Protein AF-A0A8D2M713-F1 (afdb_monomer_lite)

pLDDT: mean 87.29, std 17.8, range [33.28, 98.81]

Secondary structure (DSSP, 8-state):
------PPPTTTTSSTTS-HHHHHHHHHHHHHHHHHHHHHHHHHHHHHHHHHHHHHHHHHHHHHHHHHHHHHIIIIIHHHHHHHHHTTHHHHHHHHHHHHHHHHHHHHHHHHHHHHHHHHHHHT--HHHHHHHHHHHTHHHHSPPPPP----STT----S----TTTHHHHHHHHHHHHHHHHHHHHHHHHHHHHHHHHHHHHHHHHT------GGGG---SSS-----TTHHHHT-HHHHHHHHHHHHHHHHHHHHHH-

Radius of gyration: 66.36 Å; chains: 1; bounding box: 171×38×153 Å

Foldseek 3Di:
DDDDDPDDPPPPPPPPPDDPVVVVVVVVVVVVVVVVVVVVVVVVVVVVVVVVVVVVVVVVVVVVVVVVVVCCCVVPVVVVVVCVVCVCVVVV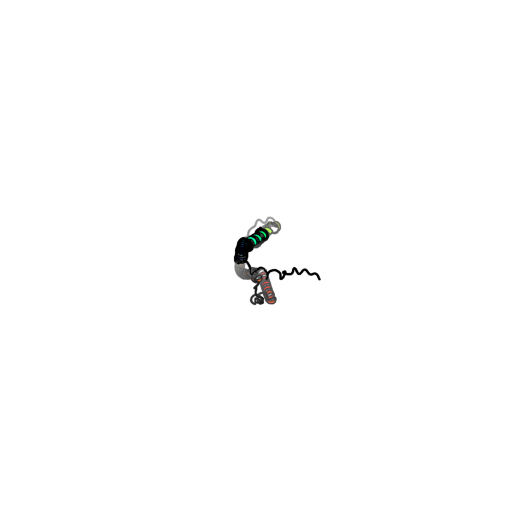VVVVVVVVVVVVVVVVVVVVVVVVVVVVVVVPDDPVVVVVVVCVVPVVVPPDDDDDADDDDPPDPDRDDDCDPPCVVVVVVVVVVVVVVVVVVVVVVVVLVVVLVVLVVVLVVLVPDPPPDPVVVVPDDPDPDPPDPPPPCPCPPPVNVVVSVVVSVVSVVVSVVSVD

Sequence (260 aa):
MHGTKMGWPCVFLSFWCYSPLLMLYFHFLMLYFGVFFIFQRQAKYTENRLKAIKARNEYLLALEATNASVFKYYIHDLSDLIDCCDLGYHASLNRALRTFLSAELNLEQSKHEGLDAIENAVENLDANSDKQRLMEMYNNVFCPPMKFEFQPHMGDMESQLCAQQPVQSELVQRCQQLQSRLSTLKIENEEVKKTMEATLQTIQDIVTIEDFDVSDCFQYSNSMESVKSTVSETFMSKPSIAKRRANQQETEQFYFTVRG

InterPro domains:
  IPR027267 AH/BAR domain superfamily [G3DSA:1.20.1270.60] (39-162)
  IPR027267 AH/BAR domain superfamily [SSF103657] (41-153)
  IPR051627 SLIT-ROBO Rho GTPase-activating [PTHR14166] (40-257)

Structure (mmCIF, N/CA/C/O backbone):
data_AF-A0A8D2M713-F1
#
_entry.id   AF-A0A8D2M713-F1
#
loop_
_atom_site.group_PDB
_atom_site.id
_atom_site.type_symbol
_atom_site.label_atom_id
_atom_site.label_alt_id
_atom_site.label_comp_id
_atom_site.label_asym_id
_atom_site.label_entity_id
_atom_site.label_seq_id
_atom_site.pdbx_PDB_ins_code
_atom_site.Cartn_x
_atom_site.Cartn_y
_atom_site.Cartn_z
_atom_site.occupancy
_atom_site.B_iso_or_equiv
_atom_site.auth_seq_id
_atom_site.auth_comp_id
_atom_si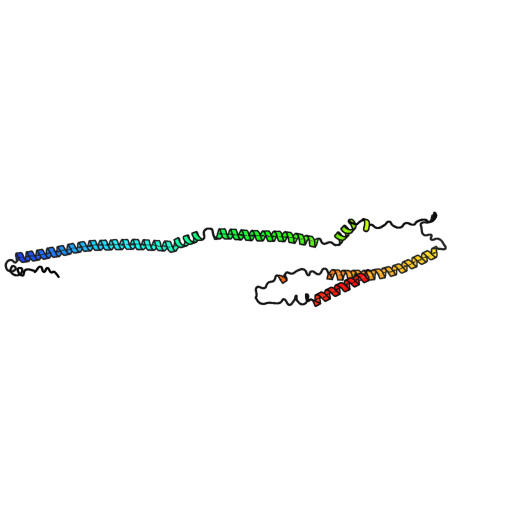te.auth_asym_id
_atom_site.auth_atom_id
_atom_site.pdbx_PDB_model_num
ATOM 1 N N . MET A 1 1 ? 80.265 -26.895 -77.333 1.00 33.28 1 MET A N 1
ATOM 2 C CA . MET A 1 1 ? 80.041 -27.050 -78.786 1.00 33.28 1 MET A CA 1
ATOM 3 C C . MET A 1 1 ? 79.898 -25.664 -79.401 1.00 33.28 1 MET A C 1
ATOM 5 O O . MET A 1 1 ? 79.098 -24.910 -78.876 1.00 33.28 1 MET A O 1
ATOM 9 N N . HIS A 1 2 ? 80.679 -25.383 -80.457 1.00 34.41 2 HIS A N 1
ATOM 10 C CA . HIS A 1 2 ? 80.572 -24.270 -81.427 1.00 34.41 2 HIS A CA 1
ATOM 11 C C . HIS A 1 2 ? 80.592 -22.832 -80.850 1.00 34.41 2 HIS A C 1
ATOM 13 O O . HIS A 1 2 ? 79.630 -22.398 -80.245 1.00 34.41 2 HIS A O 1
ATOM 19 N N . GLY A 1 3 ? 81.626 -21.994 -80.974 1.00 40.19 3 GLY A N 1
ATOM 20 C CA . GLY A 1 3 ? 82.793 -21.998 -81.853 1.00 40.19 3 GLY A CA 1
ATOM 21 C C . GLY A 1 3 ? 82.643 -20.975 -82.981 1.00 40.19 3 GLY A C 1
ATOM 22 O O . GLY A 1 3 ? 82.189 -21.347 -84.051 1.00 40.19 3 GLY A O 1
ATOM 23 N N . THR A 1 4 ? 83.102 -19.738 -82.763 1.00 35.28 4 THR A N 1
ATOM 24 C CA . THR A 1 4 ? 83.573 -18.841 -83.837 1.00 35.28 4 THR A CA 1
ATOM 25 C C . THR A 1 4 ? 84.564 -17.823 -83.269 1.00 35.28 4 THR A C 1
ATOM 27 O O . THR A 1 4 ? 84.214 -16.756 -82.773 1.00 35.28 4 THR A O 1
ATOM 30 N N . LYS A 1 5 ? 85.847 -18.192 -83.338 1.00 42.44 5 LYS A N 1
ATOM 31 C CA . LYS A 1 5 ? 86.972 -17.255 -83.319 1.00 42.44 5 LYS A CA 1
ATOM 32 C C . LYS A 1 5 ? 86.929 -16.466 -84.632 1.00 42.44 5 LYS A C 1
ATOM 34 O O . LYS A 1 5 ? 87.080 -17.075 -85.686 1.00 42.44 5 LYS A O 1
ATOM 39 N N . MET A 1 6 ? 86.789 -15.143 -84.586 1.00 35.16 6 MET A N 1
ATOM 40 C CA . MET A 1 6 ? 87.291 -14.288 -85.666 1.00 35.16 6 MET A CA 1
ATOM 41 C C . MET A 1 6 ? 88.636 -13.738 -85.214 1.00 35.16 6 MET A C 1
ATOM 43 O O . MET A 1 6 ? 88.728 -12.908 -84.312 1.00 35.16 6 MET A O 1
ATOM 47 N N . GLY A 1 7 ? 89.686 -14.330 -85.778 1.00 34.56 7 GLY A N 1
ATOM 48 C CA . GLY A 1 7 ? 91.062 -13.937 -85.542 1.00 34.56 7 GLY A CA 1
ATOM 49 C C . GLY A 1 7 ? 91.299 -12.512 -86.016 1.00 34.56 7 GLY A C 1
ATOM 50 O O . GLY A 1 7 ? 90.859 -12.119 -87.093 1.00 34.56 7 GLY A O 1
ATOM 51 N N . TRP A 1 8 ? 92.033 -11.759 -85.208 1.00 36.41 8 TRP A N 1
ATOM 52 C CA . TRP A 1 8 ? 92.743 -10.587 -85.687 1.00 36.41 8 TRP A CA 1
ATOM 53 C C . TRP A 1 8 ? 93.805 -11.072 -86.680 1.00 36.41 8 TRP A C 1
ATOM 55 O O . TRP A 1 8 ? 94.655 -11.877 -86.290 1.00 36.41 8 TRP A O 1
ATOM 65 N N . PRO A 1 9 ? 93.790 -10.645 -87.952 1.00 35.78 9 PRO A N 1
ATOM 66 C CA . PRO A 1 9 ? 94.898 -10.933 -88.840 1.00 35.78 9 PRO A CA 1
ATOM 67 C C . PRO A 1 9 ? 96.125 -10.177 -88.321 1.00 35.78 9 PRO A C 1
ATOM 69 O O . PRO A 1 9 ? 96.107 -8.949 -88.226 1.00 35.78 9 PRO A O 1
ATOM 72 N N . CYS A 1 10 ? 97.215 -10.900 -88.059 1.00 43.03 10 CYS A N 1
ATOM 73 C CA . CYS A 1 10 ? 98.567 -10.378 -87.806 1.00 43.03 10 CYS A CA 1
ATOM 74 C C . CYS A 1 10 ? 99.150 -9.534 -88.968 1.00 43.03 10 CYS A C 1
ATOM 76 O O . CYS A 1 10 ? 100.356 -9.333 -89.039 1.00 43.03 10 CYS A O 1
ATOM 78 N N . VAL A 1 11 ? 98.321 -9.022 -89.881 1.00 42.00 11 VAL A N 1
ATOM 79 C CA . VAL A 1 11 ? 98.721 -8.196 -91.032 1.00 42.00 11 VAL A CA 1
ATOM 80 C C . VAL A 1 11 ? 98.804 -6.707 -90.653 1.00 42.00 11 VAL A C 1
ATOM 82 O O . VAL A 1 11 ? 99.331 -5.896 -91.407 1.00 42.00 11 VAL A O 1
ATOM 85 N N . PHE A 1 12 ? 98.340 -6.322 -89.461 1.00 43.22 12 PHE A N 1
ATOM 86 C CA . PHE A 1 12 ? 98.266 -4.910 -89.074 1.00 43.22 12 PHE A CA 1
ATOM 87 C C . PHE A 1 12 ? 99.588 -4.277 -88.610 1.00 43.22 12 PHE A C 1
ATOM 89 O O . PHE A 1 12 ? 99.674 -3.052 -88.592 1.00 43.22 12 PHE A O 1
ATOM 96 N N . LEU A 1 13 ? 100.627 -5.055 -88.276 1.00 44.56 13 LEU A N 1
ATOM 97 C CA . LEU A 1 13 ? 101.875 -4.483 -87.739 1.00 44.56 13 LEU A CA 1
ATOM 98 C C . LEU A 1 13 ? 102.934 -4.114 -88.794 1.00 44.56 13 LEU A C 1
ATOM 100 O O . LEU A 1 13 ? 103.872 -3.393 -88.468 1.00 44.56 13 LEU A O 1
ATOM 104 N N . SER A 1 14 ? 102.804 -4.546 -90.053 1.00 44.81 14 SER A N 1
ATOM 105 C CA . SER A 1 14 ? 103.853 -4.329 -91.071 1.00 44.81 14 SER A CA 1
ATOM 106 C C . SER A 1 14 ? 103.674 -3.059 -91.915 1.00 44.81 14 SER A C 1
ATOM 108 O O . SER A 1 14 ? 104.582 -2.690 -92.652 1.00 44.81 14 SER A O 1
ATOM 110 N N . PHE A 1 15 ? 102.536 -2.362 -91.806 1.00 46.12 15 PHE A N 1
ATOM 111 C CA . PHE A 1 15 ? 102.248 -1.151 -92.596 1.00 46.12 15 PHE A CA 1
ATOM 112 C C . PHE A 1 15 ? 102.614 0.167 -91.897 1.00 46.12 15 PHE A C 1
ATOM 114 O O . PHE A 1 15 ? 102.477 1.246 -92.471 1.00 46.12 15 PHE A O 1
ATOM 121 N N . TRP A 1 16 ? 103.083 0.106 -90.651 1.00 47.22 16 TRP A N 1
ATOM 122 C CA . TRP A 1 16 ? 103.169 1.281 -89.780 1.00 47.22 16 TRP A CA 1
ATOM 123 C C . TRP A 1 16 ? 104.490 2.060 -89.884 1.00 47.22 16 TRP A C 1
ATOM 125 O O . TRP A 1 16 ? 104.688 3.021 -89.148 1.00 47.22 16 TRP A O 1
ATOM 135 N N . CYS A 1 17 ? 105.373 1.700 -90.823 1.00 49.03 17 CYS A N 1
ATOM 136 C CA . CYS A 1 17 ? 106.705 2.305 -90.949 1.00 49.03 17 CYS A CA 1
ATOM 137 C C . CYS A 1 17 ? 106.873 3.301 -92.119 1.00 49.03 17 CYS A C 1
ATOM 139 O O . CYS A 1 17 ? 107.949 3.870 -92.254 1.00 49.03 17 CYS A O 1
ATOM 141 N N . TYR A 1 18 ? 105.854 3.548 -92.962 1.00 52.41 18 TYR A N 1
ATOM 142 C CA . TYR A 1 18 ? 106.041 4.338 -94.202 1.00 52.41 18 TYR A CA 1
ATOM 143 C C . TYR A 1 18 ? 105.214 5.624 -94.358 1.00 52.41 18 TYR A C 1
ATOM 145 O O . TYR A 1 18 ? 105.383 6.324 -95.354 1.00 52.41 18 TYR A O 1
ATOM 153 N N . SER A 1 19 ? 104.360 6.004 -93.400 1.00 59.16 19 SER A N 1
ATOM 154 C CA . SER A 1 19 ? 103.745 7.340 -93.439 1.00 59.16 19 SER A CA 1
ATOM 155 C C . SER A 1 19 ? 103.302 7.827 -92.054 1.00 59.16 19 SER A C 1
ATOM 157 O O . SER A 1 19 ? 102.273 7.367 -91.547 1.00 59.16 19 SER A O 1
ATOM 159 N N . PRO A 1 20 ? 104.022 8.782 -91.432 1.00 63.16 20 PRO A N 1
ATOM 160 C CA . PRO A 1 20 ? 103.617 9.368 -90.152 1.00 63.16 20 PRO A CA 1
ATOM 161 C C . PRO A 1 20 ? 102.235 10.041 -90.221 1.00 63.16 20 PRO A C 1
ATOM 163 O O . PRO A 1 20 ? 101.516 10.062 -89.227 1.00 63.16 20 PRO A O 1
ATOM 166 N N . LEU A 1 21 ? 101.813 10.499 -91.407 1.00 65.12 21 LEU A N 1
ATOM 167 C CA . LEU A 1 21 ? 100.483 11.064 -91.662 1.00 65.12 21 LEU A CA 1
ATOM 168 C C . LEU A 1 21 ? 99.348 10.040 -91.502 1.00 65.12 21 LEU A C 1
ATOM 170 O O . LEU A 1 21 ? 98.298 10.379 -90.962 1.00 65.12 21 LEU A O 1
ATOM 174 N N . LEU A 1 22 ? 99.549 8.787 -91.923 1.00 69.19 22 LEU A N 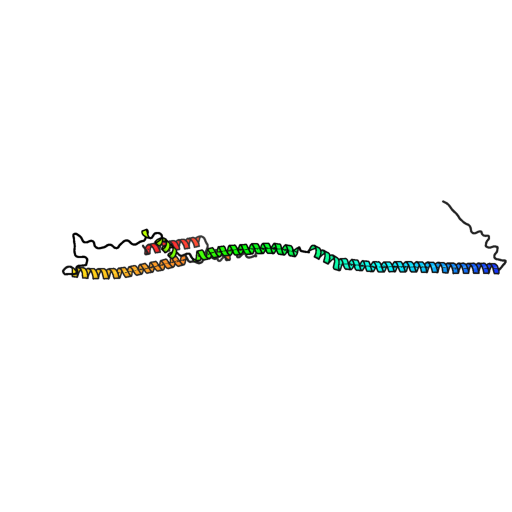1
ATOM 175 C CA . LEU A 1 22 ? 98.524 7.739 -91.814 1.00 69.19 22 LEU A CA 1
ATOM 176 C C . LEU A 1 22 ? 98.344 7.274 -90.358 1.00 69.19 22 LEU A C 1
ATOM 178 O O . LEU A 1 22 ? 97.231 7.002 -89.913 1.00 69.19 22 LEU A O 1
ATOM 182 N N . MET A 1 23 ? 99.444 7.241 -89.606 1.00 69.12 23 MET A N 1
ATOM 183 C CA . MET A 1 23 ? 99.485 6.910 -88.179 1.00 69.12 23 MET A CA 1
ATOM 184 C C . MET A 1 23 ? 98.791 8.000 -87.337 1.00 69.12 23 MET A C 1
ATOM 186 O O . MET A 1 23 ? 97.930 7.699 -86.510 1.00 69.12 23 MET A O 1
ATOM 190 N N . LEU A 1 24 ? 99.073 9.278 -87.631 1.00 69.75 24 LEU A N 1
ATOM 191 C CA . LEU A 1 24 ? 98.370 10.433 -87.055 1.00 69.75 24 LEU A CA 1
ATOM 192 C C . LEU A 1 24 ? 96.874 10.425 -87.387 1.00 69.75 24 LEU A C 1
ATOM 194 O O . LEU A 1 24 ? 96.061 10.680 -86.502 1.00 69.75 24 LEU A O 1
ATOM 198 N N . TYR A 1 25 ? 96.499 10.086 -88.623 1.00 74.69 25 TYR A N 1
ATOM 199 C CA . TYR A 1 25 ? 95.096 9.982 -89.026 1.00 74.69 25 TYR A CA 1
ATOM 200 C C . TYR A 1 25 ? 94.366 8.860 -88.279 1.00 74.69 25 TYR A C 1
ATOM 202 O O . TYR A 1 25 ? 93.267 9.074 -87.779 1.00 74.69 25 TYR A O 1
ATOM 210 N N . PHE A 1 26 ? 94.985 7.686 -88.126 1.00 75.12 26 PHE A N 1
ATOM 211 C CA . PHE A 1 26 ? 94.402 6.577 -87.368 1.00 75.12 26 PHE A CA 1
ATOM 212 C C . PHE A 1 26 ? 94.269 6.904 -85.874 1.00 75.12 26 PHE A C 1
ATOM 214 O O . PHE A 1 26 ? 93.244 6.602 -85.265 1.00 75.12 26 PHE A O 1
ATOM 221 N N . HIS A 1 27 ? 95.263 7.577 -85.286 1.00 74.06 27 HIS A N 1
ATOM 222 C CA . HIS A 1 27 ? 95.204 8.026 -83.895 1.00 74.06 27 HIS A CA 1
ATOM 223 C C . HIS A 1 27 ? 94.137 9.113 -83.695 1.00 74.06 27 HIS A C 1
ATOM 225 O O . HIS A 1 27 ? 93.400 9.070 -82.714 1.00 74.06 27 HIS A O 1
ATOM 231 N N . PHE A 1 28 ? 93.988 10.038 -84.650 1.00 77.19 28 PHE A N 1
ATOM 232 C CA . PHE A 1 28 ? 92.933 11.054 -84.652 1.00 77.19 28 PHE A CA 1
ATOM 233 C C . PHE A 1 28 ? 91.540 10.433 -84.815 1.00 77.19 28 PHE A C 1
ATOM 235 O O . PHE A 1 28 ? 90.612 10.819 -84.111 1.00 77.19 28 PHE A O 1
ATOM 242 N N . LEU A 1 29 ? 91.399 9.422 -85.677 1.00 75.62 29 LEU A N 1
ATOM 243 C CA . LEU A 1 29 ? 90.158 8.672 -85.864 1.00 75.62 29 LEU A CA 1
ATOM 244 C C . LEU A 1 29 ? 89.795 7.879 -84.596 1.00 75.62 29 LEU A C 1
ATOM 246 O O . LEU A 1 29 ? 88.652 7.928 -84.157 1.00 75.62 29 LEU A O 1
ATOM 250 N N . MET A 1 30 ? 90.764 7.218 -83.955 1.00 74.62 30 MET A N 1
ATOM 251 C CA . MET A 1 30 ? 90.579 6.541 -82.663 1.00 74.62 30 MET A CA 1
ATOM 252 C C . MET A 1 30 ? 90.216 7.516 -81.538 1.00 74.62 30 MET A C 1
ATOM 254 O O . MET A 1 30 ? 89.333 7.212 -80.739 1.00 74.62 30 MET A O 1
ATOM 258 N N . LEU A 1 31 ? 90.835 8.702 -81.486 1.00 75.38 31 LEU A N 1
ATOM 259 C CA . LEU A 1 31 ? 90.469 9.749 -80.528 1.00 75.38 31 LEU A CA 1
ATOM 260 C C . LEU A 1 31 ? 89.057 10.277 -80.797 1.00 75.38 31 LEU A C 1
ATOM 262 O O . LEU A 1 31 ? 88.284 10.442 -79.860 1.00 75.38 31 LEU A O 1
ATOM 266 N N . TYR A 1 32 ? 88.695 10.494 -82.062 1.00 77.81 32 TYR A N 1
ATOM 267 C CA . TYR A 1 32 ? 87.370 10.963 -82.459 1.00 77.81 32 TYR A CA 1
ATOM 268 C C . TYR A 1 32 ? 86.282 9.931 -82.142 1.00 77.81 32 TYR A C 1
ATOM 270 O O . TYR A 1 32 ? 85.297 10.272 -81.492 1.00 77.81 32 TYR A O 1
ATOM 278 N N . PHE A 1 33 ? 86.472 8.658 -82.507 1.00 76.19 33 PHE A N 1
ATOM 279 C CA . PHE A 1 33 ? 85.554 7.575 -82.137 1.00 76.19 33 PHE A CA 1
ATOM 280 C C . PHE A 1 33 ? 85.518 7.341 -80.624 1.00 76.19 33 PHE A C 1
ATOM 282 O O . PHE A 1 33 ? 84.446 7.093 -80.078 1.00 76.19 33 PHE A O 1
ATOM 289 N N . GLY A 1 34 ? 86.653 7.470 -79.931 1.00 74.88 34 GLY A N 1
ATOM 290 C CA . GLY A 1 34 ? 86.733 7.391 -78.474 1.00 74.88 34 GLY A CA 1
ATOM 291 C C . GLY A 1 34 ? 85.931 8.500 -77.788 1.00 74.88 34 GLY A C 1
ATOM 292 O O . GLY A 1 34 ? 85.094 8.214 -76.933 1.00 74.88 34 GLY A O 1
ATOM 293 N N . VAL A 1 35 ? 86.113 9.756 -78.204 1.00 78.88 35 VAL A N 1
ATOM 294 C CA . VAL A 1 35 ? 85.364 10.920 -77.698 1.00 78.88 35 VAL A CA 1
ATOM 295 C C . VAL A 1 35 ? 83.878 10.829 -78.072 1.00 78.88 35 VAL A C 1
ATOM 297 O O . VAL A 1 35 ? 83.022 11.082 -77.225 1.00 78.88 35 VAL A O 1
ATOM 300 N N . PHE A 1 36 ? 83.548 10.393 -79.291 1.00 79.75 36 PHE A N 1
ATOM 301 C CA . PHE A 1 36 ? 82.170 10.171 -79.741 1.00 79.75 36 PHE A CA 1
ATOM 302 C C . PHE A 1 36 ? 81.463 9.073 -78.930 1.00 79.75 36 PHE A C 1
ATOM 304 O O . PHE A 1 36 ? 80.335 9.266 -78.479 1.00 79.75 36 PHE A O 1
ATOM 311 N N . PHE A 1 37 ? 82.129 7.946 -78.670 1.00 79.75 37 PHE A N 1
ATOM 312 C CA . PHE A 1 37 ? 81.591 6.864 -77.844 1.00 79.75 37 PHE A CA 1
ATOM 313 C C . PHE A 1 37 ? 81.402 7.296 -76.382 1.00 79.75 37 PHE A C 1
ATOM 315 O O . PHE A 1 37 ? 80.389 6.968 -75.761 1.00 79.75 37 PHE A O 1
ATOM 322 N N . ILE A 1 38 ? 82.332 8.089 -75.836 1.00 81.25 38 ILE A N 1
ATOM 323 C CA . ILE A 1 38 ? 82.184 8.705 -74.509 1.00 81.25 38 ILE A CA 1
ATOM 324 C C . ILE A 1 38 ? 80.954 9.624 -74.479 1.00 81.25 38 ILE A C 1
ATOM 326 O O . ILE A 1 38 ? 80.159 9.531 -73.542 1.00 81.25 38 ILE A O 1
ATOM 330 N N . PHE A 1 39 ? 80.749 10.451 -75.509 1.00 83.56 39 PHE A N 1
ATOM 331 C CA . PHE A 1 39 ? 79.587 11.338 -75.617 1.00 83.56 39 PHE A CA 1
ATOM 332 C C . PHE A 1 39 ? 78.267 10.557 -75.739 1.00 83.56 39 PHE A C 1
ATOM 334 O O . PHE A 1 39 ? 77.298 10.856 -75.039 1.00 83.56 39 PHE A O 1
ATOM 341 N N . GLN A 1 40 ? 78.238 9.492 -76.546 1.00 84.81 40 GLN A N 1
ATOM 342 C CA . GLN A 1 40 ? 77.074 8.612 -76.693 1.00 84.81 40 GLN A CA 1
ATOM 343 C C . GLN A 1 40 ? 76.726 7.894 -75.376 1.00 84.81 40 GLN A C 1
ATOM 345 O O . GLN A 1 40 ? 75.557 7.818 -74.988 1.00 84.81 40 GLN A O 1
ATOM 350 N N . ARG A 1 41 ? 77.735 7.403 -74.644 1.00 87.44 41 ARG A N 1
ATOM 351 C CA . ARG A 1 41 ? 77.551 6.797 -73.317 1.00 87.44 41 ARG A CA 1
ATOM 352 C C . ARG A 1 41 ? 77.042 7.818 -72.300 1.00 87.44 41 ARG A C 1
ATOM 354 O O . ARG A 1 41 ? 76.169 7.480 -71.503 1.00 87.44 41 ARG A O 1
ATOM 361 N N . GLN A 1 42 ? 77.544 9.053 -72.348 1.00 87.62 42 GLN A N 1
ATOM 362 C CA . GLN A 1 42 ? 77.088 10.141 -71.485 1.00 87.62 42 GLN A CA 1
ATOM 363 C C . GLN A 1 42 ? 75.616 10.490 -71.747 1.00 87.62 42 GLN A C 1
ATOM 365 O O . GLN A 1 42 ? 74.858 10.619 -70.790 1.00 87.62 42 GLN A O 1
ATOM 370 N N . ALA A 1 43 ? 75.186 10.561 -73.011 1.00 90.12 43 ALA A N 1
ATOM 371 C CA . ALA A 1 43 ? 73.789 10.808 -73.380 1.00 90.12 43 ALA A CA 1
ATOM 372 C C . ALA A 1 43 ? 72.845 9.678 -72.922 1.00 90.12 43 ALA A C 1
ATOM 374 O O . ALA A 1 43 ? 71.779 9.930 -72.362 1.00 90.12 43 ALA A O 1
ATOM 375 N N . LYS A 1 44 ? 73.254 8.412 -73.081 1.00 93.25 44 LYS A N 1
ATOM 376 C CA . LYS A 1 44 ? 72.474 7.265 -72.585 1.00 93.25 44 LYS A CA 1
ATOM 377 C C . LYS A 1 44 ? 72.408 7.232 -71.055 1.00 93.25 44 LYS A C 1
ATOM 379 O O . LYS A 1 44 ? 71.379 6.880 -70.479 1.00 93.25 44 LYS A O 1
ATOM 384 N N . TYR A 1 45 ? 73.497 7.610 -70.384 1.00 93.06 45 TYR A N 1
ATOM 385 C CA . TYR A 1 45 ? 73.531 7.740 -68.929 1.00 93.06 45 TYR A CA 1
ATOM 386 C C . TYR A 1 45 ? 72.590 8.843 -68.435 1.00 93.06 45 TYR A C 1
ATOM 388 O O . TYR A 1 45 ? 71.835 8.606 -67.494 1.00 93.06 45 TYR A O 1
ATOM 396 N N . THR A 1 46 ? 72.583 10.025 -69.061 1.00 93.44 46 THR A N 1
ATOM 397 C CA . THR A 1 46 ? 71.683 11.119 -68.664 1.00 93.44 46 THR A CA 1
ATOM 398 C C . THR A 1 46 ? 70.216 10.760 -68.891 1.00 93.44 46 THR A C 1
ATOM 400 O O . THR A 1 46 ? 69.396 11.024 -68.011 1.00 93.44 46 THR A O 1
ATOM 403 N N . GLU A 1 47 ? 69.883 10.088 -69.996 1.00 94.81 47 GLU A N 1
ATOM 404 C CA . GLU A 1 47 ? 68.529 9.587 -70.258 1.00 94.81 47 GLU A CA 1
ATOM 405 C C . GLU A 1 47 ? 68.083 8.556 -69.205 1.00 94.81 47 GLU A C 1
ATOM 407 O O . GLU A 1 47 ? 67.006 8.682 -68.618 1.00 94.81 47 GLU A O 1
ATOM 412 N N . ASN A 1 48 ? 68.923 7.559 -68.905 1.00 95.69 48 ASN A N 1
ATOM 413 C CA . ASN A 1 48 ? 68.614 6.541 -67.898 1.00 95.69 48 ASN A CA 1
ATOM 414 C C . ASN A 1 48 ? 68.538 7.125 -66.484 1.00 95.69 48 ASN A C 1
ATOM 416 O O . ASN A 1 48 ? 67.661 6.745 -65.709 1.00 95.69 48 ASN A O 1
ATOM 420 N N . ARG A 1 49 ? 69.409 8.084 -66.151 1.00 95.62 49 ARG A N 1
ATOM 421 C CA . ARG A 1 49 ? 69.349 8.821 -64.885 1.00 95.62 49 ARG A CA 1
ATOM 422 C C . ARG A 1 49 ? 68.033 9.585 -64.768 1.00 95.62 49 ARG A C 1
ATOM 424 O O . ARG A 1 49 ? 67.411 9.541 -63.712 1.00 95.62 49 ARG A O 1
ATOM 431 N N . LEU A 1 50 ? 67.579 10.239 -65.839 1.00 96.25 50 LEU A N 1
ATOM 432 C CA . LEU A 1 50 ? 66.289 10.926 -65.851 1.00 96.25 50 LEU A CA 1
ATOM 433 C C . LEU A 1 50 ? 65.122 9.944 -65.667 1.00 96.25 50 LEU A C 1
ATOM 435 O O . LEU A 1 50 ? 64.221 10.227 -64.882 1.00 96.25 50 LEU A O 1
ATOM 439 N N . LYS A 1 51 ? 65.146 8.777 -66.327 1.00 97.44 51 LYS A N 1
ATOM 440 C CA . LYS A 1 51 ? 64.139 7.715 -66.129 1.00 97.44 51 LYS A CA 1
ATOM 441 C C . LYS A 1 51 ? 64.112 7.215 -64.684 1.00 97.44 51 LYS A C 1
ATOM 443 O O . LYS A 1 51 ? 63.034 7.106 -64.110 1.00 97.44 51 LYS A O 1
ATOM 448 N N . ALA A 1 52 ? 65.277 6.980 -64.079 1.00 97.06 52 ALA A N 1
ATOM 449 C CA . ALA A 1 52 ? 65.382 6.567 -62.680 1.00 97.06 52 ALA A CA 1
ATOM 450 C C . ALA A 1 52 ? 64.860 7.644 -61.714 1.00 97.06 52 ALA A C 1
ATOM 452 O O . ALA A 1 52 ? 64.160 7.318 -60.760 1.00 97.06 52 ALA A O 1
ATOM 453 N N . ILE A 1 53 ? 65.144 8.927 -61.977 1.00 96.81 53 ILE A N 1
ATOM 454 C CA . ILE A 1 53 ? 64.604 10.045 -61.187 1.00 96.81 53 ILE A CA 1
ATOM 455 C C . ILE A 1 53 ? 63.078 10.107 -61.313 1.00 96.81 53 ILE A C 1
ATOM 457 O O . ILE A 1 53 ? 62.401 10.221 -60.298 1.00 96.81 53 ILE A O 1
ATOM 461 N N . LYS A 1 54 ? 62.524 9.978 -62.526 1.00 98.06 54 LYS A N 1
ATOM 462 C CA . LYS A 1 54 ? 61.067 9.944 -62.732 1.00 98.06 54 LYS A CA 1
ATOM 463 C C . LYS A 1 54 ? 60.422 8.773 -61.990 1.00 98.06 54 LYS A C 1
ATOM 465 O O . LYS A 1 54 ? 59.488 8.994 -61.235 1.00 98.06 54 LYS A O 1
ATOM 470 N N . ALA A 1 55 ? 60.965 7.564 -62.127 1.00 98.12 55 ALA A N 1
ATOM 471 C CA . ALA A 1 55 ? 60.464 6.386 -61.418 1.00 98.12 55 ALA A CA 1
ATOM 472 C C . ALA A 1 55 ? 60.543 6.542 -59.888 1.00 98.12 55 ALA A C 1
ATOM 474 O O . ALA A 1 55 ? 59.613 6.168 -59.182 1.00 98.12 55 ALA A O 1
ATOM 475 N N . ARG A 1 56 ? 61.624 7.142 -59.368 1.00 98.00 56 ARG A N 1
ATOM 476 C CA . ARG A 1 56 ? 61.743 7.468 -57.941 1.00 98.00 56 ARG A CA 1
ATOM 477 C C . ARG A 1 56 ? 60.685 8.481 -57.499 1.00 98.00 56 ARG A C 1
ATOM 479 O O . ARG A 1 56 ? 60.129 8.319 -56.420 1.00 98.00 56 ARG A O 1
ATOM 486 N N . ASN A 1 57 ? 60.422 9.511 -58.299 1.00 98.19 57 ASN A N 1
ATOM 487 C CA . ASN A 1 57 ? 59.409 10.513 -57.976 1.00 98.19 57 ASN A CA 1
ATOM 488 C C . ASN A 1 57 ? 58.001 9.901 -57.973 1.00 98.19 57 ASN A C 1
ATOM 490 O O . ASN A 1 57 ? 57.267 10.124 -57.019 1.00 98.19 57 ASN A O 1
ATOM 494 N N . GLU A 1 58 ? 57.660 9.075 -58.967 1.00 98.44 58 GLU A N 1
ATOM 495 C CA . GLU A 1 58 ? 56.394 8.323 -58.989 1.00 98.44 58 GLU A CA 1
ATOM 496 C C . GLU A 1 58 ? 56.251 7.418 -57.761 1.00 98.44 58 GLU A C 1
ATOM 498 O O . GLU A 1 58 ? 55.203 7.392 -57.122 1.00 98.44 58 GLU A O 1
ATOM 503 N N . TYR A 1 59 ? 57.329 6.731 -57.369 1.00 98.38 59 TYR A N 1
ATOM 504 C CA . TYR A 1 59 ? 57.342 5.942 -56.139 1.00 98.38 59 TYR A CA 1
ATOM 505 C C . TYR A 1 59 ? 57.068 6.798 -54.894 1.00 98.38 59 TYR A C 1
ATOM 507 O O . TYR A 1 59 ? 56.268 6.397 -54.057 1.00 98.38 59 TYR A O 1
ATOM 515 N N . LEU A 1 60 ? 57.693 7.974 -54.765 1.00 98.38 60 LEU A N 1
ATOM 516 C CA . LEU A 1 60 ? 57.459 8.867 -53.624 1.00 98.38 60 LEU A CA 1
ATOM 517 C C . LEU A 1 60 ? 56.019 9.404 -53.594 1.00 98.38 60 LEU A C 1
ATOM 519 O O . LEU A 1 60 ? 55.435 9.485 -52.517 1.00 98.38 60 LEU A O 1
ATOM 523 N N . LEU A 1 61 ? 55.429 9.714 -54.753 1.00 98.38 61 LEU A N 1
ATOM 524 C CA . LEU A 1 61 ? 54.020 10.113 -54.847 1.00 98.38 61 LEU A CA 1
ATOM 525 C C . LEU A 1 61 ? 53.082 8.971 -54.432 1.00 98.38 61 LEU A C 1
ATOM 527 O O . LEU A 1 61 ? 52.159 9.185 -53.648 1.00 98.38 61 LEU A O 1
ATOM 531 N N . ALA A 1 62 ? 53.340 7.752 -54.911 1.00 98.44 62 ALA A N 1
ATOM 532 C CA . ALA A 1 62 ? 52.570 6.571 -54.530 1.00 98.44 62 ALA A CA 1
ATOM 533 C C . ALA A 1 62 ? 52.721 6.239 -53.037 1.00 98.44 62 ALA A C 1
ATOM 535 O O . ALA A 1 62 ? 51.750 5.836 -52.395 1.00 98.44 62 ALA A O 1
ATOM 536 N N . LEU A 1 63 ? 53.917 6.433 -52.472 1.00 98.31 63 LEU A N 1
ATOM 537 C CA . LEU A 1 63 ? 54.182 6.240 -51.049 1.00 98.31 63 LEU A CA 1
ATOM 538 C C . LEU A 1 63 ? 53.355 7.212 -50.200 1.00 98.31 63 LEU A C 1
ATOM 540 O O . LEU A 1 63 ? 52.707 6.777 -49.251 1.00 98.31 63 LEU A O 1
ATOM 544 N N . GLU A 1 64 ? 53.313 8.493 -50.571 1.00 98.44 64 GLU A N 1
ATOM 545 C CA . GLU A 1 64 ? 52.517 9.496 -49.855 1.00 98.44 64 GLU A CA 1
ATOM 546 C C . GLU A 1 64 ? 51.013 9.199 -49.949 1.00 98.44 64 GLU A C 1
ATOM 548 O O . GLU A 1 64 ? 50.311 9.201 -48.939 1.00 98.44 64 GLU A O 1
ATOM 553 N N . ALA A 1 65 ? 50.520 8.838 -51.140 1.00 98.44 65 ALA A N 1
ATOM 554 C CA . ALA A 1 65 ? 49.126 8.435 -51.330 1.00 98.44 65 ALA A CA 1
ATOM 555 C C . ALA A 1 65 ? 48.758 7.179 -50.513 1.00 98.44 65 ALA A C 1
ATOM 557 O O . ALA A 1 65 ? 47.661 7.092 -49.952 1.00 98.44 65 ALA A O 1
ATOM 558 N N . THR A 1 66 ? 49.679 6.216 -50.409 1.00 98.56 66 THR A N 1
ATOM 559 C CA . THR A 1 66 ? 49.497 5.000 -49.601 1.00 98.56 66 THR A CA 1
ATOM 560 C C . THR A 1 66 ? 49.444 5.340 -48.113 1.00 98.56 66 THR A C 1
ATOM 562 O O . THR A 1 66 ? 48.526 4.898 -47.426 1.00 98.56 66 THR A O 1
ATOM 565 N N . ASN A 1 67 ? 50.368 6.173 -47.622 1.00 98.38 67 ASN A N 1
ATOM 566 C CA . ASN A 1 67 ? 50.377 6.626 -46.229 1.00 98.38 67 ASN A CA 1
ATOM 567 C C . ASN A 1 67 ? 49.089 7.379 -45.872 1.00 98.38 67 ASN A C 1
ATOM 569 O O . ASN A 1 67 ? 48.489 7.093 -44.837 1.00 98.38 67 ASN A O 1
ATOM 573 N N . ALA A 1 68 ? 48.620 8.278 -46.744 1.00 98.50 68 ALA A N 1
ATOM 574 C CA . ALA A 1 68 ? 47.358 8.990 -46.554 1.00 98.50 68 ALA A CA 1
ATOM 575 C C . ALA A 1 68 ? 46.151 8.036 -46.506 1.00 98.50 68 ALA A C 1
ATOM 577 O O . ALA A 1 68 ? 45.259 8.210 -45.677 1.00 98.50 68 ALA A O 1
ATOM 578 N N . SER A 1 69 ? 46.141 6.998 -47.349 1.00 98.50 69 SER A N 1
ATOM 579 C CA . SER A 1 69 ? 45.075 5.985 -47.366 1.00 98.50 69 SER A CA 1
ATOM 580 C C . SER A 1 69 ? 45.063 5.142 -46.089 1.00 98.50 69 SER A C 1
ATOM 582 O O . SER A 1 69 ? 44.006 4.934 -45.500 1.00 98.50 69 SER A O 1
ATOM 584 N N . VAL A 1 70 ? 46.237 4.697 -45.624 1.00 98.56 70 VAL A N 1
ATOM 585 C CA . VAL A 1 70 ? 46.379 3.946 -44.366 1.00 98.56 70 VAL A CA 1
ATOM 586 C C . VAL A 1 70 ? 45.963 4.808 -43.176 1.00 98.56 70 VAL A C 1
ATOM 588 O O . VAL A 1 70 ? 45.208 4.345 -42.325 1.00 98.56 70 VAL A O 1
ATOM 591 N N . PHE A 1 71 ? 46.408 6.067 -43.132 1.00 98.44 71 PHE A N 1
ATOM 592 C CA . PHE A 1 71 ? 46.011 7.008 -42.088 1.00 98.44 71 PHE A CA 1
ATOM 593 C C . PHE A 1 71 ? 44.493 7.187 -42.063 1.00 98.44 71 PHE A C 1
ATOM 595 O O . PHE A 1 71 ? 43.879 7.007 -41.017 1.00 98.44 71 PHE A O 1
ATOM 602 N N . LYS A 1 72 ? 43.872 7.471 -43.215 1.00 98.31 72 LYS A N 1
ATOM 603 C CA . LYS A 1 72 ? 42.419 7.629 -43.304 1.00 98.31 72 LYS A CA 1
ATOM 604 C C . LYS A 1 72 ? 41.682 6.382 -42.810 1.00 98.31 72 LYS A C 1
ATOM 606 O O . LYS A 1 72 ? 40.774 6.512 -41.995 1.00 98.31 72 LYS A O 1
ATOM 611 N N . TYR A 1 73 ? 42.100 5.200 -43.258 1.00 98.50 73 TYR A N 1
ATOM 612 C CA . TYR A 1 73 ? 41.459 3.947 -42.876 1.00 98.50 73 TYR A CA 1
ATOM 613 C C . TYR A 1 73 ? 41.465 3.735 -41.355 1.00 98.50 73 TYR A C 1
ATOM 615 O O . TYR A 1 73 ? 40.423 3.478 -40.757 1.00 98.50 73 TYR A O 1
ATOM 623 N N . TYR A 1 74 ? 42.629 3.879 -40.715 1.00 98.00 74 TYR A N 1
ATOM 624 C CA . TYR A 1 74 ? 42.764 3.597 -39.284 1.00 98.00 74 TYR A CA 1
ATOM 625 C C . TYR A 1 74 ? 42.236 4.707 -38.375 1.00 98.00 74 TYR A C 1
ATOM 627 O O . TYR A 1 74 ? 41.797 4.413 -37.267 1.00 98.00 74 TYR A O 1
ATOM 635 N N . ILE A 1 75 ? 42.307 5.967 -38.809 1.00 98.00 75 ILE A N 1
ATOM 636 C CA . ILE A 1 75 ? 41.928 7.117 -37.980 1.00 98.00 75 ILE A CA 1
ATOM 637 C C . ILE A 1 75 ? 40.458 7.503 -38.166 1.00 98.00 75 ILE A C 1
ATOM 639 O O . ILE A 1 75 ? 39.849 7.998 -37.222 1.00 98.00 75 ILE A O 1
ATOM 643 N N . HIS A 1 76 ? 39.884 7.275 -39.349 1.00 97.50 76 HIS A N 1
ATOM 644 C CA . HIS A 1 76 ? 38.514 7.683 -39.668 1.00 97.50 76 HIS A CA 1
ATOM 645 C C . HIS A 1 76 ? 37.629 6.487 -40.015 1.00 97.50 76 HIS A C 1
ATOM 647 O O . HIS A 1 76 ? 36.689 6.201 -39.277 1.00 97.50 76 HIS A O 1
ATOM 653 N N . ASP A 1 77 ? 37.958 5.744 -41.076 1.00 98.25 77 ASP A N 1
ATOM 654 C CA . ASP A 1 77 ? 37.015 4.774 -41.652 1.00 98.25 77 ASP A CA 1
ATOM 655 C C . ASP A 1 77 ? 36.657 3.636 -40.672 1.00 98.25 77 ASP A C 1
ATOM 657 O O . ASP A 1 77 ? 35.522 3.163 -40.663 1.00 98.25 77 ASP A O 1
ATOM 661 N N . LEU A 1 78 ? 37.592 3.207 -39.811 1.00 97.94 78 LEU A N 1
ATOM 662 C CA . LEU A 1 78 ? 37.305 2.220 -38.760 1.00 97.94 78 LEU A CA 1
ATOM 663 C C . LEU A 1 78 ? 36.314 2.732 -37.705 1.00 97.94 78 LEU A C 1
ATOM 665 O O . LEU A 1 78 ? 35.480 1.954 -37.250 1.00 97.94 78 LEU A O 1
ATOM 669 N N . SER A 1 79 ? 36.401 4.007 -37.315 1.00 97.25 79 SER A N 1
ATOM 670 C CA . SER A 1 79 ? 35.455 4.605 -36.364 1.00 97.25 79 SER A CA 1
ATOM 671 C C . SER A 1 79 ? 34.067 4.694 -36.988 1.00 97.25 79 SER A C 1
ATOM 673 O O . SER A 1 79 ? 33.102 4.211 -36.403 1.00 97.25 79 SER A O 1
ATOM 675 N N . ASP A 1 80 ? 33.986 5.212 -38.217 1.00 97.69 80 ASP A N 1
ATOM 676 C CA . ASP A 1 80 ? 32.725 5.347 -38.951 1.00 97.69 80 ASP A CA 1
ATOM 677 C C . ASP A 1 80 ? 32.043 3.981 -39.163 1.00 97.69 80 ASP A C 1
ATOM 679 O O . ASP A 1 80 ? 30.817 3.866 -39.100 1.00 97.69 80 ASP A O 1
ATOM 683 N N . LEU A 1 81 ? 32.827 2.916 -39.387 1.00 97.69 81 LEU A N 1
ATOM 684 C CA . LEU A 1 81 ? 32.311 1.552 -39.509 1.00 97.69 81 LEU A CA 1
ATOM 685 C C . LEU A 1 81 ? 31.673 1.050 -38.205 1.00 97.69 81 LEU A C 1
ATOM 687 O O . LEU A 1 81 ? 30.621 0.410 -38.260 1.00 97.69 81 LEU A O 1
ATOM 691 N N . ILE A 1 82 ? 32.288 1.327 -37.051 1.00 97.06 82 ILE A N 1
ATOM 692 C CA . ILE A 1 82 ? 31.732 0.969 -35.736 1.00 97.06 82 ILE A CA 1
ATOM 693 C C . ILE A 1 82 ? 30.435 1.744 -35.492 1.00 97.06 82 ILE A C 1
ATOM 695 O O . ILE A 1 82 ? 29.422 1.130 -35.163 1.00 97.06 82 ILE A O 1
ATOM 699 N N . ASP A 1 83 ? 30.421 3.048 -35.769 1.00 96.56 83 ASP A N 1
ATOM 700 C CA . ASP A 1 83 ? 29.217 3.876 -35.634 1.00 96.56 83 ASP A CA 1
ATOM 701 C C . ASP A 1 83 ? 28.067 3.361 -36.519 1.00 96.56 83 ASP A C 1
ATOM 703 O O . ASP A 1 83 ? 26.903 3.346 -36.109 1.00 96.56 83 ASP A O 1
ATOM 707 N N . CYS A 1 84 ? 28.382 2.866 -37.722 1.00 95.75 84 CYS A N 1
ATOM 708 C CA . CYS A 1 84 ? 27.404 2.210 -38.591 1.00 95.75 84 CYS A CA 1
ATOM 709 C C . CYS A 1 84 ? 26.886 0.883 -38.015 1.00 95.75 84 CYS A C 1
ATOM 711 O O . CYS A 1 84 ? 25.717 0.555 -38.220 1.00 95.75 84 CYS A O 1
ATOM 713 N N . CYS A 1 85 ? 27.726 0.117 -37.310 1.00 94.19 85 CYS A N 1
ATOM 714 C CA . CYS A 1 85 ? 27.320 -1.132 -36.657 1.00 94.19 85 CYS A CA 1
ATOM 715 C C . CYS A 1 85 ? 26.399 -0.876 -35.455 1.00 94.19 85 CYS A C 1
ATOM 717 O O . CYS A 1 85 ? 25.445 -1.624 -35.246 1.00 94.19 85 CYS A O 1
ATOM 719 N N . ASP A 1 86 ? 26.647 0.200 -34.708 1.00 95.75 86 ASP A N 1
ATOM 720 C CA . ASP A 1 86 ? 25.866 0.571 -33.523 1.00 95.75 86 ASP A CA 1
ATOM 721 C C . ASP A 1 86 ? 24.579 1.341 -33.861 1.00 95.75 86 ASP A C 1
ATOM 723 O O . ASP A 1 86 ? 23.731 1.580 -32.985 1.00 95.75 86 ASP A O 1
ATOM 727 N N . LEU A 1 87 ? 24.398 1.718 -35.133 1.00 95.25 87 LEU A N 1
ATOM 728 C CA . LEU A 1 87 ? 23.302 2.562 -35.586 1.00 95.25 87 LEU A CA 1
ATOM 729 C C . LEU A 1 87 ? 21.938 1.966 -35.206 1.00 95.25 87 LEU A C 1
ATOM 731 O O . LEU A 1 87 ? 21.454 0.985 -35.766 1.00 95.25 87 LEU A O 1
ATOM 735 N N . GLY A 1 88 ? 21.285 2.609 -34.238 1.00 96.00 88 GLY A N 1
ATOM 736 C CA . GLY A 1 88 ? 19.949 2.245 -33.773 1.00 96.00 88 GLY A CA 1
ATOM 737 C C . GLY A 1 88 ? 19.890 1.099 -32.758 1.00 96.00 88 GLY A C 1
ATOM 738 O O . GLY A 1 88 ? 18.812 0.885 -32.192 1.00 96.00 88 GLY A O 1
ATOM 739 N N . TYR A 1 89 ? 20.999 0.414 -32.452 1.00 97.31 89 TYR A N 1
ATOM 740 C CA . TYR A 1 89 ? 21.023 -0.678 -31.470 1.00 97.31 89 TYR A CA 1
ATOM 741 C C . TYR A 1 89 ? 20.638 -0.182 -30.069 1.00 97.31 89 TYR A C 1
ATOM 743 O O . TYR A 1 89 ? 19.612 -0.591 -29.518 1.00 97.31 89 TYR A O 1
ATOM 751 N N . HIS A 1 90 ? 21.391 0.780 -29.525 1.00 97.56 90 HIS A N 1
ATOM 752 C CA . HIS A 1 90 ? 21.126 1.342 -28.196 1.00 97.56 90 HIS A CA 1
ATOM 753 C C . HIS A 1 90 ? 19.751 2.006 -28.099 1.00 97.56 90 HIS A C 1
ATOM 755 O O . HIS A 1 90 ? 19.057 1.855 -27.094 1.00 97.56 90 HIS A O 1
ATOM 761 N N . ALA A 1 91 ? 19.323 2.706 -29.154 1.00 97.88 91 ALA A N 1
ATOM 762 C CA . ALA A 1 91 ? 18.012 3.345 -29.198 1.00 97.88 91 ALA A CA 1
ATOM 763 C C . ALA A 1 91 ? 16.875 2.311 -29.122 1.00 97.88 91 ALA A C 1
ATOM 765 O O . ALA A 1 91 ? 15.914 2.495 -28.369 1.00 97.88 91 ALA A O 1
ATOM 766 N N . SER A 1 92 ? 16.997 1.209 -29.866 1.00 98.44 92 SER A N 1
ATOM 767 C CA . SER A 1 92 ? 16.014 0.123 -29.872 1.00 98.44 92 SER A CA 1
ATOM 768 C C . SER A 1 92 ? 15.987 -0.621 -28.538 1.00 98.44 92 SER A C 1
ATOM 770 O O . SER A 1 92 ? 14.909 -0.826 -27.980 1.00 98.44 92 SER A O 1
ATOM 772 N N . LEU A 1 93 ? 17.158 -0.940 -27.976 1.00 98.50 93 LEU A N 1
ATOM 773 C CA . LEU A 1 93 ? 17.273 -1.585 -26.667 1.00 98.50 93 LEU A CA 1
ATOM 774 C C . LEU A 1 93 ? 16.694 -0.709 -25.545 1.00 98.50 93 LEU A C 1
ATOM 776 O O . LEU A 1 93 ? 15.901 -1.189 -24.739 1.00 98.50 93 LEU A O 1
ATOM 780 N N . ASN A 1 94 ? 17.009 0.590 -25.526 1.00 98.62 94 ASN A N 1
ATOM 781 C CA . ASN A 1 94 ? 16.445 1.536 -24.559 1.00 98.62 94 ASN A CA 1
ATOM 782 C C . ASN A 1 94 ? 14.911 1.580 -24.634 1.00 98.62 94 ASN A C 1
ATOM 784 O O . ASN A 1 94 ? 14.249 1.587 -23.601 1.00 98.62 94 ASN A O 1
ATOM 788 N N . ARG A 1 95 ? 14.324 1.571 -25.838 1.00 98.69 95 ARG A N 1
ATOM 789 C CA . ARG A 1 95 ? 12.860 1.529 -25.997 1.00 98.69 95 ARG A CA 1
ATOM 790 C C . ARG A 1 95 ? 12.256 0.228 -25.468 1.00 98.69 95 ARG A C 1
ATOM 792 O O . ARG A 1 95 ? 11.229 0.280 -24.792 1.00 98.69 95 ARG A O 1
ATOM 799 N N . ALA A 1 96 ? 12.889 -0.913 -25.738 1.00 98.81 96 ALA A N 1
ATOM 800 C CA . ALA A 1 96 ? 12.438 -2.206 -25.227 1.00 98.81 96 ALA A CA 1
ATOM 801 C C . ALA A 1 96 ? 12.466 -2.239 -23.689 1.00 98.81 96 ALA A C 1
ATOM 803 O O . ALA A 1 96 ? 11.452 -2.537 -23.060 1.00 98.81 96 ALA A O 1
ATOM 804 N N . LEU A 1 97 ? 13.581 -1.824 -23.079 1.00 98.81 97 LEU A N 1
ATOM 805 C CA . LEU A 1 97 ? 13.719 -1.767 -21.621 1.00 98.81 97 LEU A CA 1
ATOM 806 C C . LEU A 1 97 ? 12.758 -0.758 -20.980 1.00 98.81 97 LEU A C 1
ATOM 808 O O . LEU A 1 97 ? 12.182 -1.040 -19.936 1.00 98.81 97 LEU A O 1
ATOM 812 N N . ARG A 1 98 ? 12.513 0.394 -21.614 1.00 98.69 98 ARG A N 1
ATOM 813 C CA . ARG A 1 98 ? 11.507 1.358 -21.137 1.00 98.69 98 ARG A CA 1
ATOM 814 C C . ARG A 1 98 ? 10.087 0.816 -21.202 1.00 98.69 98 ARG A C 1
ATOM 816 O O . ARG A 1 98 ? 9.287 1.149 -20.339 1.00 98.69 98 ARG A O 1
ATOM 823 N N . THR A 1 99 ? 9.782 -0.012 -22.196 1.00 98.81 99 THR A N 1
ATOM 824 C CA . THR A 1 99 ? 8.477 -0.681 -22.285 1.00 98.81 99 THR A CA 1
ATOM 825 C C . THR A 1 99 ? 8.305 -1.659 -21.126 1.00 98.81 99 THR A C 1
ATOM 827 O O . THR A 1 99 ? 7.271 -1.638 -20.468 1.00 98.81 99 THR A O 1
ATOM 830 N N . PHE A 1 100 ? 9.343 -2.445 -20.824 1.00 98.75 100 PHE A N 1
ATOM 831 C CA . PHE A 1 100 ? 9.371 -3.316 -19.649 1.00 98.75 100 PHE A CA 1
ATOM 832 C C . PHE A 1 100 ? 9.182 -2.525 -18.343 1.00 98.75 100 PHE A C 1
ATOM 834 O O . PHE A 1 100 ? 8.255 -2.806 -17.594 1.00 98.75 100 PHE A O 1
ATOM 841 N N . LEU A 1 101 ? 9.978 -1.473 -18.115 1.00 98.81 101 LEU A N 1
ATOM 842 C CA . LEU A 1 101 ? 9.858 -0.626 -16.919 1.00 98.81 101 LEU A CA 1
ATOM 843 C C . LEU A 1 101 ? 8.474 0.021 -16.793 1.00 98.81 101 LEU A C 1
ATOM 845 O O . LEU A 1 101 ? 7.929 0.108 -15.698 1.00 98.81 101 LEU A O 1
ATOM 849 N N . SER A 1 102 ? 7.896 0.468 -17.910 1.00 98.75 102 SER A N 1
ATOM 850 C CA . SER A 1 102 ? 6.542 1.018 -17.925 1.00 98.75 102 SER A CA 1
ATOM 851 C C . SER A 1 102 ? 5.511 -0.031 -17.514 1.00 98.75 102 SER A C 1
ATOM 853 O O . SER A 1 102 ? 4.586 0.305 -16.782 1.00 98.75 102 SER A O 1
ATOM 855 N N . ALA A 1 103 ? 5.644 -1.278 -17.972 1.00 98.75 103 ALA A N 1
ATOM 856 C CA . ALA A 1 103 ? 4.730 -2.353 -17.600 1.00 98.75 103 ALA A CA 1
ATOM 857 C C . ALA A 1 103 ? 4.811 -2.670 -16.098 1.00 98.75 103 ALA A C 1
ATOM 859 O O . ALA A 1 103 ? 3.775 -2.688 -15.439 1.00 98.75 103 ALA A O 1
ATOM 860 N N . GLU A 1 104 ? 6.022 -2.821 -15.551 1.00 98.75 104 GLU A N 1
ATOM 861 C CA . GLU A 1 104 ? 6.240 -3.061 -14.115 1.00 98.75 104 GLU A CA 1
ATOM 862 C C . GLU A 1 104 ? 5.677 -1.924 -13.250 1.00 98.75 104 GLU A C 1
ATOM 864 O O . GLU A 1 104 ? 4.991 -2.172 -12.262 1.00 98.75 104 GLU A O 1
ATOM 869 N N . LEU A 1 105 ? 5.885 -0.664 -13.655 1.00 98.69 105 LEU A N 1
ATOM 870 C CA . LEU A 1 105 ? 5.363 0.492 -12.922 1.00 98.69 105 LEU A CA 1
ATOM 871 C C . LEU A 1 105 ? 3.827 0.523 -12.893 1.00 98.69 105 LEU A C 1
ATOM 873 O O . LEU A 1 105 ? 3.242 0.796 -11.849 1.00 98.69 105 LEU A O 1
ATOM 877 N N . ASN A 1 106 ? 3.170 0.236 -14.022 1.00 98.62 106 ASN A N 1
ATOM 878 C CA . ASN A 1 106 ? 1.703 0.196 -14.074 1.00 98.62 106 ASN A CA 1
ATOM 879 C C . ASN A 1 106 ? 1.143 -0.981 -13.262 1.00 98.62 106 ASN A C 1
ATOM 881 O O . ASN A 1 106 ? 0.086 -0.851 -12.647 1.00 98.62 106 ASN A O 1
ATOM 885 N N . LEU A 1 107 ? 1.847 -2.117 -13.240 1.00 98.69 107 LEU A N 1
ATOM 886 C CA . LEU A 1 107 ? 1.461 -3.262 -12.423 1.00 98.69 107 LEU A CA 1
ATOM 887 C C . LEU A 1 107 ? 1.561 -2.941 -10.926 1.00 98.69 107 LEU A C 1
ATOM 889 O O . LEU A 1 107 ? 0.612 -3.214 -10.192 1.00 98.69 107 LEU A O 1
ATOM 893 N N . GLU A 1 108 ? 2.664 -2.331 -10.477 1.00 98.62 108 GLU A N 1
ATOM 894 C CA . GLU A 1 108 ? 2.814 -1.937 -9.070 1.00 98.62 108 GLU A CA 1
ATOM 895 C C . GLU A 1 108 ? 1.785 -0.870 -8.678 1.00 98.62 108 GLU A C 1
ATOM 897 O O . GLU A 1 108 ? 1.200 -0.968 -7.605 1.00 98.62 108 GLU A O 1
ATOM 902 N N . GLN A 1 109 ? 1.478 0.090 -9.560 1.00 98.62 109 GLN A N 1
ATOM 903 C CA . GLN A 1 109 ? 0.414 1.066 -9.311 1.00 98.62 109 GLN A CA 1
ATOM 904 C C . GLN A 1 109 ? -0.952 0.386 -9.137 1.00 98.62 109 GLN A C 1
ATOM 906 O O . GLN A 1 109 ? -1.640 0.640 -8.154 1.00 98.62 109 GLN A O 1
ATOM 911 N N . SER A 1 110 ? -1.333 -0.514 -10.049 1.00 98.62 110 SER A N 1
ATOM 912 C CA . SER A 1 110 ? -2.609 -1.235 -9.949 1.00 98.62 110 SER A CA 1
ATOM 913 C C . SER A 1 110 ? -2.690 -2.091 -8.680 1.00 98.62 110 SER A C 1
ATOM 915 O O . SER A 1 110 ? -3.749 -2.197 -8.061 1.00 98.62 110 SER A O 1
ATOM 917 N N . LYS A 1 111 ? -1.570 -2.692 -8.269 1.00 98.69 111 LYS A N 1
ATOM 918 C CA . LYS A 1 111 ? -1.476 -3.435 -7.013 1.00 98.69 111 LYS A CA 1
ATOM 919 C C . LYS A 1 111 ? -1.626 -2.512 -5.804 1.00 98.69 111 LYS A C 1
ATOM 921 O O . LYS A 1 111 ? -2.353 -2.872 -4.885 1.00 98.69 111 LYS A O 1
ATOM 926 N N . HIS A 1 112 ? -0.982 -1.346 -5.812 1.00 98.56 112 HIS A N 1
ATOM 927 C CA . HIS A 1 112 ? -1.100 -0.355 -4.745 1.00 98.56 112 HIS A CA 1
ATOM 928 C C . HIS A 1 112 ? -2.545 0.123 -4.583 1.00 98.56 112 HIS A C 1
ATOM 930 O O . HIS A 1 112 ? -3.061 0.072 -3.477 1.00 98.56 112 HIS A O 1
ATOM 936 N N . GLU A 1 113 ? -3.244 0.432 -5.681 1.00 98.56 113 GLU A N 1
ATOM 937 C CA . GLU A 1 113 ? -4.673 0.784 -5.655 1.00 98.56 113 GLU A CA 1
ATOM 938 C C . GLU A 1 113 ? -5.534 -0.316 -5.000 1.00 98.56 113 GLU A C 1
ATOM 940 O O . GLU A 1 113 ? -6.465 -0.033 -4.244 1.00 98.56 113 GLU A O 1
ATOM 945 N N . GLY A 1 114 ? -5.216 -1.589 -5.261 1.00 98.50 114 GLY A N 1
ATOM 946 C CA . GLY A 1 114 ? -5.878 -2.724 -4.614 1.00 98.50 114 GLY A CA 1
ATOM 947 C C . GLY A 1 114 ? -5.565 -2.844 -3.119 1.00 98.50 114 GLY A C 1
ATOM 948 O O . GLY A 1 114 ? -6.456 -3.180 -2.339 1.00 98.50 114 GLY A O 1
ATOM 949 N N . LEU A 1 115 ? -4.322 -2.567 -2.715 1.00 98.69 115 LEU A N 1
ATOM 950 C CA . LEU A 1 115 ? -3.916 -2.551 -1.308 1.00 98.69 115 LEU A CA 1
ATOM 951 C C . LEU A 1 115 ? -4.599 -1.410 -0.550 1.00 98.69 115 LEU A C 1
ATOM 953 O O . LEU A 1 115 ? -5.170 -1.670 0.505 1.00 98.69 115 LEU A O 1
ATOM 957 N N . ASP A 1 116 ? -4.647 -0.209 -1.125 1.00 98.56 116 ASP A N 1
ATOM 958 C CA . ASP A 1 116 ? -5.320 0.951 -0.536 1.00 98.56 116 ASP A CA 1
ATOM 959 C C . ASP A 1 116 ? -6.812 0.664 -0.321 1.00 98.56 116 ASP A C 1
ATOM 961 O O . ASP A 1 116 ? -7.385 1.009 0.710 1.00 98.56 116 ASP A O 1
ATOM 965 N N . ALA A 1 117 ? -7.475 -0.011 -1.267 1.00 98.62 117 ALA A N 1
ATOM 966 C CA . ALA A 1 117 ? -8.876 -0.400 -1.108 1.00 98.62 117 ALA A CA 1
ATOM 967 C C . ALA A 1 117 ? -9.091 -1.360 0.078 1.00 98.62 117 ALA A C 1
ATOM 969 O O . ALA A 1 117 ? -10.103 -1.264 0.775 1.00 98.62 117 ALA A O 1
ATOM 970 N N . ILE A 1 118 ? -8.148 -2.278 0.315 1.00 98.62 118 ILE A N 1
ATOM 971 C CA . ILE A 1 118 ? -8.187 -3.194 1.461 1.00 98.62 118 ILE A CA 1
ATOM 972 C C . ILE A 1 118 ? -7.881 -2.440 2.756 1.00 98.62 118 ILE A C 1
ATOM 974 O O . ILE A 1 118 ? -8.589 -2.648 3.735 1.00 98.62 118 ILE A O 1
ATOM 978 N N . GLU A 1 119 ? -6.887 -1.552 2.766 1.00 98.44 119 GLU A N 1
ATOM 979 C CA . GLU A 1 119 ? -6.549 -0.711 3.920 1.00 98.44 119 GLU A CA 1
ATOM 980 C C . GLU A 1 119 ? -7.756 0.128 4.354 1.00 98.44 119 GLU A C 1
ATOM 982 O O . GLU A 1 119 ? -8.194 0.032 5.499 1.00 98.44 119 GLU A O 1
ATOM 987 N N . ASN A 1 120 ? -8.411 0.804 3.406 1.00 98.50 120 ASN A N 1
ATOM 988 C CA . ASN A 1 120 ? -9.669 1.506 3.655 1.00 98.50 120 ASN A CA 1
ATOM 989 C C . ASN A 1 120 ? -10.755 0.571 4.221 1.00 98.50 120 ASN A C 1
ATOM 991 O O . ASN A 1 120 ? -11.525 0.964 5.095 1.00 98.50 120 ASN A O 1
ATOM 995 N N . ALA A 1 121 ? -10.870 -0.669 3.734 1.00 98.56 121 ALA A N 1
ATOM 996 C CA . ALA A 1 121 ? -11.844 -1.624 4.268 1.00 98.56 121 ALA A CA 1
ATOM 997 C C . ALA A 1 121 ? -11.514 -2.056 5.709 1.00 98.56 121 ALA A C 1
ATOM 999 O O . ALA A 1 121 ? -12.432 -2.241 6.506 1.00 98.56 121 ALA A O 1
ATOM 1000 N N . VAL A 1 122 ? -10.227 -2.189 6.044 1.00 98.44 122 VAL A N 1
ATOM 1001 C CA . VAL A 1 122 ? -9.743 -2.505 7.396 1.00 98.44 122 VAL A CA 1
ATOM 1002 C C . VAL A 1 122 ? -10.023 -1.350 8.358 1.00 98.44 122 VAL A C 1
ATOM 1004 O O . VAL A 1 122 ? -10.553 -1.588 9.440 1.00 98.44 122 VAL A O 1
ATOM 1007 N N . GLU A 1 123 ? -9.752 -0.106 7.957 1.00 97.62 123 GLU A N 1
ATOM 1008 C CA . GLU A 1 123 ? -10.042 1.090 8.765 1.00 97.62 123 GLU A CA 1
ATOM 1009 C C . GLU A 1 123 ? -11.539 1.262 9.062 1.00 97.62 123 GLU A C 1
ATOM 1011 O O . GLU A 1 123 ? -11.919 1.807 10.097 1.00 97.62 123 GLU A O 1
ATOM 1016 N N . ASN A 1 124 ? -12.402 0.766 8.172 1.00 98.06 124 ASN A N 1
ATOM 1017 C CA . ASN A 1 124 ? -13.856 0.839 8.312 1.00 98.06 124 ASN A CA 1
ATOM 1018 C C . ASN A 1 124 ? -14.476 -0.335 9.100 1.00 98.06 124 ASN A C 1
ATOM 1020 O O . ASN A 1 124 ? -15.705 -0.448 9.150 1.00 98.06 124 ASN A O 1
ATOM 1024 N N . LEU A 1 125 ? -13.674 -1.216 9.713 1.00 98.19 125 LEU A N 1
ATOM 1025 C CA . LEU A 1 125 ? -14.185 -2.265 10.601 1.00 98.19 125 LEU A CA 1
ATOM 1026 C C . LEU A 1 125 ? -14.788 -1.650 11.875 1.00 98.19 125 LEU A C 1
ATOM 1028 O O . LEU A 1 125 ? -14.072 -1.205 12.769 1.00 98.19 125 LEU A O 1
ATOM 1032 N N . ASP A 1 126 ? -16.119 -1.676 11.987 1.00 98.06 126 ASP A N 1
ATOM 1033 C CA . ASP A 1 126 ? -16.853 -1.106 13.122 1.00 98.06 126 ASP A CA 1
ATOM 1034 C C . ASP A 1 126 ? -17.942 -2.059 13.640 1.00 98.06 126 ASP A C 1
ATOM 1036 O O . ASP A 1 126 ? -19.061 -2.141 13.121 1.00 98.06 126 ASP A O 1
ATOM 1040 N N . ALA A 1 127 ? -17.634 -2.724 14.755 1.00 97.25 127 ALA A N 1
ATOM 1041 C CA . ALA A 1 127 ? -18.544 -3.650 15.420 1.00 97.25 127 ALA A CA 1
ATOM 1042 C C . ALA A 1 127 ? -19.850 -2.992 15.914 1.00 97.25 127 ALA A C 1
ATOM 1044 O O . ALA A 1 127 ? -20.875 -3.670 16.025 1.00 97.25 127 ALA A O 1
ATOM 1045 N N . ASN A 1 128 ? -19.856 -1.691 16.235 1.00 97.69 128 ASN A N 1
ATOM 1046 C CA . ASN A 1 128 ? -21.073 -0.997 16.660 1.00 97.69 128 ASN A CA 1
ATOM 1047 C C . ASN A 1 128 ? -21.992 -0.695 15.478 1.00 97.69 128 ASN A C 1
ATOM 1049 O O . ASN A 1 128 ? -23.201 -0.905 15.603 1.00 97.69 128 ASN A O 1
ATOM 1053 N N . SER A 1 129 ? -21.425 -0.258 14.351 1.00 98.19 129 SER A N 1
ATOM 1054 C CA . SER A 1 129 ? -22.155 -0.077 13.091 1.00 98.19 129 SER A CA 1
ATOM 1055 C C . SER A 1 129 ? -22.757 -1.400 12.606 1.00 98.19 129 SER A C 1
ATOM 1057 O O . SER A 1 129 ? -23.953 -1.473 12.307 1.00 98.19 129 SER A O 1
ATOM 1059 N N . ASP A 1 130 ? -21.982 -2.488 12.647 1.00 98.38 130 ASP A N 1
ATOM 1060 C CA . ASP A 1 130 ? -22.463 -3.825 12.281 1.00 98.38 130 ASP A CA 1
ATOM 1061 C C . ASP A 1 130 ? -23.581 -4.316 13.210 1.00 98.38 130 ASP A C 1
ATOM 1063 O O . ASP A 1 130 ? -24.608 -4.823 12.748 1.00 98.38 130 ASP A O 1
ATOM 1067 N N . LYS A 1 131 ? -23.436 -4.111 14.527 1.00 98.12 131 LYS A N 1
ATOM 1068 C CA . LYS A 1 131 ? -24.482 -4.409 15.518 1.00 98.12 131 LYS A CA 1
ATOM 1069 C C . LYS A 1 131 ? -25.759 -3.615 15.243 1.00 98.12 131 LYS A C 1
ATOM 1071 O O . LYS A 1 131 ? -26.847 -4.182 15.320 1.00 98.12 131 LYS A O 1
ATOM 1076 N N . GLN A 1 132 ? -25.648 -2.327 14.924 1.00 97.69 132 GLN A N 1
ATOM 1077 C CA . GLN A 1 132 ? -26.801 -1.493 14.590 1.00 97.69 132 GLN A CA 1
ATOM 1078 C C . GLN A 1 132 ? -27.509 -2.020 13.338 1.00 97.69 132 GLN A C 1
ATOM 1080 O O . GLN A 1 132 ? -28.713 -2.273 13.384 1.00 97.69 132 GLN A O 1
ATOM 1085 N N . ARG A 1 133 ? -26.760 -2.283 12.261 1.00 98.06 133 ARG A N 1
ATOM 1086 C CA . ARG A 1 133 ? -27.302 -2.852 11.020 1.00 98.06 133 ARG A CA 1
ATOM 1087 C C . ARG A 1 133 ? -28.001 -4.189 11.268 1.00 98.06 133 ARG A C 1
ATOM 1089 O O . ARG A 1 133 ? -29.070 -4.434 10.715 1.00 98.06 133 ARG A O 1
ATOM 1096 N N . LEU A 1 134 ? -27.433 -5.042 12.123 1.00 98.31 134 LEU A N 1
ATOM 1097 C CA . LEU A 1 134 ? -28.039 -6.313 12.523 1.00 98.31 134 LEU A CA 1
ATOM 1098 C C . LEU A 1 134 ? -29.375 -6.104 13.252 1.00 98.31 134 LEU A C 1
ATOM 1100 O O . LEU A 1 134 ? -30.361 -6.769 12.930 1.00 98.31 134 LEU A O 1
ATOM 1104 N N . MET A 1 135 ? -29.414 -5.190 14.225 1.00 97.88 135 MET A N 1
ATOM 1105 C CA . MET A 1 135 ? -30.627 -4.891 14.990 1.00 97.88 135 MET A CA 1
ATOM 1106 C C . MET A 1 135 ? -31.726 -4.276 14.116 1.00 97.88 135 MET A C 1
ATOM 1108 O O . MET A 1 135 ? -32.898 -4.597 14.297 1.00 97.88 135 MET A O 1
ATOM 1112 N N . GLU A 1 136 ? -31.357 -3.431 13.153 1.00 96.88 136 GLU A N 1
ATOM 1113 C CA . GLU A 1 136 ? -32.277 -2.842 12.175 1.00 96.88 136 GLU A CA 1
ATOM 1114 C C . GLU A 1 136 ? -32.821 -3.898 11.205 1.00 96.88 136 GLU A C 1
ATOM 1116 O O . GLU A 1 136 ? -34.032 -3.978 10.993 1.00 96.88 136 GLU A O 1
ATOM 1121 N N . MET A 1 137 ? -31.948 -4.759 10.674 1.00 97.94 137 MET A N 1
ATOM 1122 C CA . MET A 1 137 ? -32.319 -5.839 9.755 1.00 97.94 137 MET A CA 1
ATOM 1123 C C . MET A 1 137 ? -33.288 -6.843 10.392 1.00 97.94 137 MET A C 1
ATOM 1125 O O . MET A 1 137 ? -34.204 -7.326 9.729 1.00 97.94 137 MET A O 1
ATOM 1129 N N . TYR A 1 138 ? -33.122 -7.127 11.686 1.00 97.19 138 TYR A N 1
ATOM 1130 C CA . TYR A 1 138 ? -33.983 -8.033 12.448 1.00 97.19 138 TYR A CA 1
ATOM 1131 C C . TYR A 1 138 ? -34.815 -7.299 13.503 1.00 97.19 138 TYR A C 1
ATOM 1133 O O . TYR A 1 138 ? -34.967 -7.781 14.627 1.00 97.19 138 TYR A O 1
ATOM 1141 N N . ASN A 1 139 ? -35.393 -6.149 13.143 1.00 96.12 139 ASN A N 1
ATOM 1142 C CA . ASN A 1 139 ? -36.149 -5.312 14.078 1.00 96.12 139 ASN A CA 1
ATOM 1143 C C . ASN A 1 139 ? -37.209 -6.093 14.880 1.00 96.12 139 ASN A C 1
ATOM 1145 O O . ASN A 1 139 ? -37.277 -5.944 16.094 1.00 96.12 139 ASN A O 1
ATOM 1149 N N . ASN A 1 140 ? -37.956 -6.994 14.235 1.00 95.75 140 ASN A N 1
ATOM 1150 C CA . ASN A 1 140 ? -39.005 -7.795 14.882 1.00 95.75 140 ASN A CA 1
ATOM 1151 C C . ASN A 1 140 ? -38.488 -8.733 15.994 1.00 95.75 140 ASN A C 1
ATOM 1153 O O . ASN A 1 140 ? -39.275 -9.194 16.815 1.00 95.75 140 ASN A O 1
ATOM 1157 N N . VAL A 1 141 ? -37.190 -9.060 16.001 1.00 97.38 141 VAL A N 1
ATOM 1158 C CA . VAL A 1 141 ? -36.554 -9.898 17.033 1.00 97.38 141 VAL A CA 1
ATOM 1159 C C . VAL A 1 141 ? -36.132 -9.054 18.235 1.0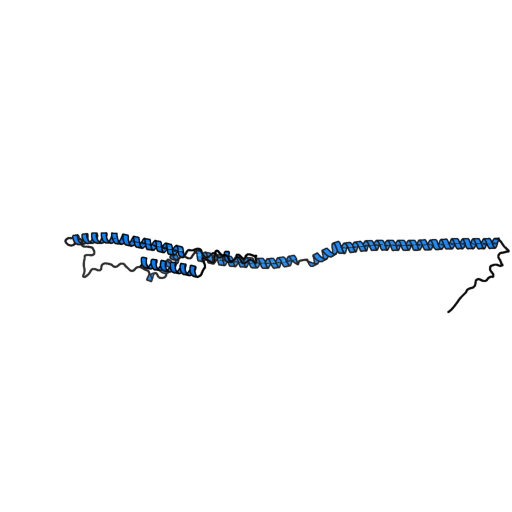0 97.38 141 VAL A C 1
ATOM 1161 O O . VAL A 1 141 ? -36.226 -9.507 19.373 1.00 97.38 141 VAL A O 1
ATOM 1164 N N . PHE A 1 142 ? -35.661 -7.831 17.984 1.00 96.38 142 PHE A N 1
ATOM 1165 C CA . PHE A 1 142 ? -35.071 -6.957 19.001 1.00 96.38 142 PHE A CA 1
ATOM 1166 C C . PHE A 1 142 ? -36.013 -5.853 19.494 1.00 96.38 142 PHE A C 1
ATOM 1168 O O . PHE A 1 142 ? -35.668 -5.139 20.438 1.00 96.38 142 PHE A O 1
ATOM 1175 N N . CYS A 1 143 ? -37.188 -5.684 18.880 1.00 95.06 143 CYS A N 1
ATOM 1176 C CA . CYS A 1 143 ? -38.155 -4.684 19.303 1.00 95.06 143 CYS A CA 1
ATOM 1177 C C . CYS A 1 143 ? -38.661 -5.006 20.723 1.00 95.06 143 CYS A C 1
ATOM 1179 O O . CYS A 1 143 ? -39.095 -6.133 20.986 1.00 95.06 143 CYS A O 1
ATOM 1181 N N . PRO A 1 144 ? -38.619 -4.042 21.659 1.00 95.25 144 PRO A N 1
ATOM 1182 C CA . PRO A 1 144 ? -39.096 -4.284 23.010 1.00 95.25 144 PRO A CA 1
ATOM 1183 C C . PRO A 1 144 ? -40.613 -4.542 23.000 1.00 95.25 144 PRO A C 1
ATOM 1185 O O . PRO A 1 144 ? -41.344 -3.849 22.286 1.00 95.25 144 PRO A O 1
ATOM 1188 N N . PRO A 1 145 ? -41.110 -5.507 23.795 1.00 95.31 145 PRO A N 1
ATOM 1189 C CA . PRO A 1 145 ? -42.541 -5.751 23.911 1.00 95.31 145 PRO A CA 1
ATOM 1190 C C . PRO A 1 145 ? -43.253 -4.565 24.574 1.00 95.31 145 PRO A C 1
ATOM 1192 O O . PRO A 1 145 ? -42.638 -3.736 25.254 1.00 95.31 145 PRO A O 1
ATOM 1195 N N . MET A 1 146 ? -44.578 -4.506 24.413 1.00 95.75 146 MET A N 1
ATOM 1196 C CA . MET A 1 146 ? -45.405 -3.544 25.141 1.00 95.75 146 MET A CA 1
ATOM 1197 C C . MET A 1 146 ? -45.227 -3.713 26.652 1.00 95.75 146 MET A C 1
ATOM 1199 O O . MET A 1 146 ? -45.067 -4.825 27.160 1.00 95.75 146 MET A O 1
ATOM 1203 N N . LYS A 1 147 ? -45.261 -2.591 27.376 1.00 96.62 147 LYS A N 1
ATOM 1204 C CA . LYS A 1 147 ? -45.230 -2.619 28.838 1.00 96.62 147 LYS A CA 1
ATOM 1205 C C . LYS A 1 147 ? -46.473 -3.332 29.353 1.00 96.62 147 LYS A C 1
ATOM 1207 O O . LYS A 1 147 ? -47.559 -3.170 28.809 1.00 96.62 147 LYS A O 1
ATOM 1212 N N . PHE A 1 148 ? -46.303 -4.088 30.43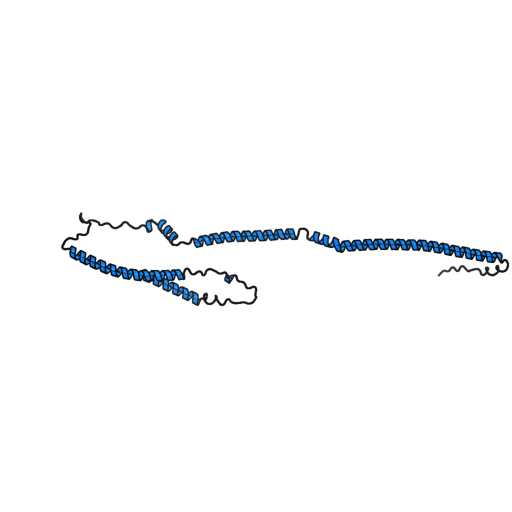0 1.00 96.75 148 PHE A N 1
ATOM 1213 C CA . PHE A 1 148 ? -47.441 -4.635 31.149 1.00 96.75 148 PHE A CA 1
ATOM 1214 C C . PHE A 1 148 ? -48.254 -3.503 31.770 1.00 96.75 148 PHE A C 1
ATOM 1216 O O . PHE A 1 148 ? -47.698 -2.596 32.393 1.00 96.75 148 PHE A O 1
ATOM 1223 N N . GLU A 1 149 ? -49.567 -3.593 31.618 1.00 96.31 149 GLU A N 1
ATOM 1224 C CA . GLU A 1 149 ? -50.523 -2.665 32.207 1.00 96.31 149 GLU A CA 1
ATOM 1225 C C . GLU A 1 149 ? -51.338 -3.378 33.285 1.00 96.31 149 GLU A C 1
ATOM 1227 O O . GLU A 1 149 ? -51.615 -4.577 33.180 1.00 96.31 149 GLU A O 1
ATOM 1232 N N . PHE A 1 150 ? -51.721 -2.639 34.328 1.00 94.69 150 PHE A N 1
ATOM 1233 C CA . PHE A 1 150 ? -52.611 -3.147 35.369 1.00 94.69 150 PHE A CA 1
ATOM 1234 C C . PHE A 1 150 ? -53.945 -3.590 34.750 1.00 94.69 150 PHE A C 1
ATOM 1236 O O . PHE A 1 150 ? -54.569 -2.827 34.016 1.00 94.69 150 PHE A O 1
ATOM 1243 N N . GLN A 1 151 ? -54.369 -4.820 35.046 1.00 94.88 151 GLN A N 1
ATOM 1244 C CA . GLN A 1 151 ? -55.632 -5.388 34.572 1.00 94.88 151 GLN A CA 1
ATOM 1245 C C . GLN A 1 151 ? -56.630 -5.451 35.739 1.00 94.88 151 GLN A C 1
ATOM 1247 O O . GLN A 1 151 ? -56.429 -6.265 36.646 1.00 94.88 151 GLN A O 1
ATOM 1252 N N . PRO A 1 152 ? -57.695 -4.626 35.742 1.00 94.50 152 PRO A N 1
ATOM 1253 C CA . PRO A 1 152 ? -58.686 -4.628 36.812 1.00 94.50 152 PRO A CA 1
ATOM 1254 C C . PRO A 1 152 ? -59.437 -5.959 36.875 1.00 94.50 152 PRO A C 1
ATOM 1256 O O . PRO A 1 152 ? -59.976 -6.436 35.874 1.00 94.50 152 PRO A O 1
ATOM 1259 N N . HIS A 1 153 ? -59.526 -6.551 38.063 1.00 94.88 153 HIS A N 1
ATOM 1260 C CA . HIS A 1 153 ? -60.286 -7.780 38.275 1.00 94.88 153 HIS A CA 1
ATOM 1261 C C . HIS A 1 153 ? -61.723 -7.449 38.702 1.00 94.88 153 HIS A C 1
ATOM 1263 O O . HIS A 1 153 ? -61.928 -6.741 39.680 1.00 94.88 153 HIS A O 1
ATOM 1269 N N . MET A 1 154 ? -62.730 -7.976 37.994 1.00 94.06 154 MET A N 1
ATOM 1270 C CA . MET A 1 154 ? -64.161 -7.823 38.336 1.00 94.06 154 MET A CA 1
ATOM 1271 C C . MET A 1 154 ? -64.647 -6.368 38.490 1.00 94.06 154 MET A C 1
ATOM 1273 O O . MET A 1 154 ? -65.524 -6.087 39.304 1.00 94.06 154 MET A O 1
ATOM 1277 N N . GLY A 1 155 ? -64.105 -5.445 37.692 1.00 92.00 155 GLY A N 1
ATOM 1278 C CA . GLY A 1 155 ? -64.494 -4.033 37.751 1.00 92.00 155 GLY A CA 1
ATOM 1279 C C . GLY A 1 155 ? -63.900 -3.277 38.940 1.00 92.00 155 GLY A C 1
ATOM 1280 O O . GLY A 1 155 ? -64.505 -2.308 39.391 1.00 92.00 155 GLY A O 1
ATOM 1281 N N . ASP A 1 156 ? -62.744 -3.720 39.447 1.00 95.06 156 ASP A N 1
ATOM 1282 C CA . ASP A 1 156 ? -61.948 -2.945 40.400 1.00 95.06 156 ASP A CA 1
ATOM 1283 C C . ASP A 1 156 ? -61.712 -1.519 39.871 1.00 95.06 156 ASP A C 1
ATOM 1285 O O . ASP A 1 156 ? -61.289 -1.320 38.730 1.00 95.06 156 ASP A O 1
ATOM 1289 N N . MET A 1 157 ? -62.041 -0.530 40.699 1.00 91.88 157 MET A N 1
ATOM 1290 C CA . MET A 1 157 ? -61.964 0.891 40.358 1.00 91.88 157 MET A CA 1
ATOM 1291 C C . MET A 1 157 ? -60.622 1.504 40.780 1.00 91.88 157 MET A C 1
ATOM 1293 O O . MET A 1 157 ? -60.289 2.609 40.349 1.00 91.88 157 MET A O 1
ATOM 1297 N N . GLU A 1 158 ? -59.844 0.797 41.603 1.00 91.56 158 GLU A N 1
ATOM 1298 C CA . GLU A 1 158 ? -58.562 1.267 42.113 1.00 91.56 158 GLU A CA 1
ATOM 1299 C C . GLU A 1 158 ? -57.420 0.825 41.185 1.00 91.56 158 GLU A C 1
ATOM 1301 O O . GLU A 1 158 ? -57.241 -0.350 40.884 1.00 91.56 158 GLU A O 1
ATOM 1306 N N . SER A 1 159 ? -56.615 1.784 40.723 1.00 92.25 159 SER A N 1
ATOM 1307 C CA . SER A 1 159 ? -55.452 1.545 39.840 1.00 92.25 159 SER A CA 1
ATOM 1308 C C . SER A 1 159 ? -54.140 2.077 40.424 1.00 92.25 159 SER A C 1
ATOM 1310 O O . SER A 1 159 ? -53.101 2.095 39.761 1.00 92.25 159 SER A O 1
ATOM 1312 N N . GLN A 1 160 ? -54.184 2.542 41.673 1.00 93.56 160 GLN A N 1
ATOM 1313 C CA . GLN A 1 160 ? -53.079 3.193 42.365 1.00 93.56 160 GLN A CA 1
ATOM 1314 C C . GLN A 1 160 ? -52.912 2.615 43.773 1.00 93.56 160 GLN A C 1
ATOM 1316 O O . GLN A 1 160 ? -53.791 1.945 44.308 1.00 93.56 160 GLN A O 1
ATOM 1321 N N . LEU A 1 161 ? -51.755 2.866 44.384 1.00 94.31 161 LEU A N 1
ATOM 1322 C CA . LEU A 1 161 ? -51.479 2.436 45.754 1.00 94.31 161 LEU A CA 1
ATOM 1323 C C . LEU A 1 161 ? -52.414 3.139 46.752 1.00 94.31 161 LEU A C 1
ATOM 1325 O O . LEU A 1 161 ? -52.385 4.363 46.873 1.00 94.31 161 LEU A O 1
ATOM 1329 N N . CYS A 1 162 ? -53.172 2.367 47.535 1.00 92.75 162 CYS A N 1
ATOM 1330 C CA . CYS A 1 162 ? -53.935 2.894 48.665 1.00 92.75 162 CYS A CA 1
ATOM 1331 C C . CYS A 1 162 ? -53.028 3.044 49.897 1.00 92.75 162 CYS A C 1
ATOM 1333 O O . CYS A 1 162 ? -52.591 2.059 50.488 1.00 92.75 162 CYS A O 1
ATOM 1335 N N . ALA A 1 163 ? -52.746 4.288 50.290 1.00 92.31 163 ALA A N 1
ATOM 1336 C CA . ALA A 1 163 ? -51.851 4.623 51.403 1.00 92.31 163 ALA A CA 1
ATOM 1337 C C . ALA A 1 163 ? -52.592 5.179 52.637 1.00 92.31 163 ALA A C 1
ATOM 1339 O O . ALA A 1 163 ? -52.078 6.056 53.331 1.00 92.31 163 ALA A O 1
ATOM 1340 N N . GLN A 1 164 ? -53.812 4.701 52.899 1.00 92.75 164 GLN A N 1
ATOM 1341 C CA . GLN A 1 164 ? -54.616 5.089 54.068 1.00 92.75 164 GLN A CA 1
ATOM 1342 C C . GLN A 1 164 ? -54.354 4.159 55.270 1.00 92.75 164 GLN A C 1
ATOM 1344 O O . GLN A 1 164 ? -53.761 3.089 55.129 1.00 92.75 164 GLN A O 1
ATOM 1349 N N . GLN A 1 165 ? -54.764 4.551 56.482 1.00 91.75 165 GLN A N 1
ATOM 1350 C CA . GLN A 1 165 ? -54.673 3.650 57.640 1.00 91.75 165 GLN A CA 1
ATOM 1351 C C . GLN A 1 165 ? -55.645 2.463 57.486 1.00 91.75 165 GLN A C 1
ATOM 1353 O O . GLN A 1 165 ? -56.762 2.670 57.014 1.00 91.75 165 GLN A O 1
ATOM 1358 N N . PRO A 1 166 ? -55.254 1.232 57.883 1.00 88.50 166 PRO A N 1
ATOM 1359 C CA . PRO A 1 166 ? -54.060 0.880 58.667 1.00 88.50 166 PRO A CA 1
ATOM 1360 C C . PRO A 1 166 ? -52.797 0.547 57.845 1.00 88.50 166 PRO A C 1
ATOM 1362 O O . PRO A 1 166 ? -51.730 0.407 58.431 1.00 88.50 166 PRO A O 1
ATOM 1365 N N . VAL A 1 167 ? -52.879 0.456 56.511 1.00 94.62 167 VAL A N 1
ATOM 1366 C CA . VAL A 1 167 ? -51.778 -0.041 55.650 1.00 94.62 167 VAL A CA 1
ATOM 1367 C C . VAL A 1 167 ? -50.638 0.964 55.433 1.00 94.62 167 VAL A C 1
ATOM 1369 O O . VAL A 1 167 ? -49.536 0.588 55.036 1.00 94.62 167 VAL A O 1
ATOM 1372 N N . GLN A 1 168 ? -50.867 2.250 55.715 1.00 95.31 168 GLN A N 1
ATOM 1373 C CA . GLN A 1 168 ? -49.879 3.315 55.514 1.00 95.31 168 GLN A CA 1
ATOM 1374 C C . GLN A 1 168 ? -48.548 3.070 56.248 1.00 95.31 168 GLN A C 1
ATOM 1376 O O . GLN A 1 168 ? -47.483 3.295 55.671 1.00 95.31 168 GLN A O 1
ATOM 1381 N N . SER A 1 169 ? -48.582 2.625 57.508 1.00 94.31 169 SER A N 1
ATOM 1382 C CA . SER A 1 169 ? -47.369 2.409 58.312 1.00 94.31 169 SER A CA 1
ATOM 1383 C C . SER A 1 169 ? -46.506 1.278 57.751 1.00 94.31 169 SER A C 1
ATOM 1385 O O . SER A 1 169 ? -45.286 1.426 57.661 1.00 94.31 169 SER A O 1
ATOM 1387 N N . GLU A 1 170 ? -47.136 0.190 57.303 1.00 96.31 170 GLU A N 1
ATOM 1388 C CA . GLU A 1 170 ? -46.467 -0.940 56.651 1.00 96.31 170 GLU A CA 1
ATOM 1389 C C . GLU A 1 170 ? -45.830 -0.522 55.320 1.00 96.31 170 GLU A C 1
ATOM 1391 O O . GLU A 1 170 ? -44.680 -0.871 55.046 1.00 96.31 170 GLU A O 1
ATOM 1396 N N . LEU A 1 171 ? -46.529 0.288 54.514 1.00 96.81 171 LEU A N 1
ATOM 1397 C CA . LEU A 1 171 ? -45.993 0.827 53.261 1.00 96.81 171 LEU A CA 1
ATOM 1398 C C . LEU A 1 171 ? -44.779 1.737 53.499 1.00 96.81 171 LEU A C 1
ATOM 1400 O O . LEU A 1 171 ? -43.776 1.611 52.796 1.00 96.81 171 LEU A O 1
ATOM 1404 N N . VAL A 1 172 ? -44.823 2.614 54.508 1.00 96.25 172 VAL A N 1
ATOM 1405 C CA . VAL A 1 172 ? -43.681 3.476 54.870 1.00 96.25 172 VAL A CA 1
ATOM 1406 C C . VAL A 1 172 ? -42.486 2.637 55.324 1.00 96.25 172 VAL A C 1
ATOM 1408 O O . VAL A 1 172 ? -41.367 2.860 54.852 1.00 96.25 172 VAL A O 1
ATOM 1411 N N . GLN A 1 173 ? -42.712 1.638 56.181 1.00 96.81 173 GLN A N 1
ATOM 1412 C CA . GLN A 1 173 ? -41.663 0.715 56.616 1.00 96.81 173 GLN A CA 1
ATOM 1413 C C . GLN A 1 173 ? -41.065 -0.046 55.423 1.00 96.81 173 GLN A C 1
ATOM 1415 O O . GLN A 1 173 ? -39.843 -0.180 55.312 1.00 96.81 173 GLN A O 1
ATOM 1420 N N . ARG A 1 174 ? -41.909 -0.499 54.488 1.00 97.50 174 ARG A N 1
ATOM 1421 C CA . ARG A 1 174 ? -41.470 -1.186 53.271 1.00 97.50 174 ARG A CA 1
ATOM 1422 C C . ARG A 1 174 ? -40.639 -0.277 52.370 1.00 97.50 174 ARG A C 1
ATOM 1424 O O . ARG A 1 174 ? -39.607 -0.723 51.875 1.00 97.50 174 ARG A O 1
ATOM 1431 N N . CYS A 1 175 ? -41.037 0.981 52.187 1.00 97.31 175 CYS A N 1
ATOM 1432 C CA . CYS A 1 175 ? -40.262 1.965 51.432 1.00 97.31 175 CYS A CA 1
ATOM 1433 C C . CYS A 1 175 ? -38.873 2.181 52.043 1.00 97.31 175 CYS A C 1
ATOM 1435 O O . CYS A 1 175 ? -37.880 2.125 51.321 1.00 97.31 175 CYS A O 1
ATOM 1437 N N . GLN A 1 176 ? -38.778 2.343 53.367 1.00 97.50 176 GLN A N 1
ATOM 1438 C CA . GLN A 1 176 ? -37.491 2.490 54.058 1.00 97.50 176 GLN A CA 1
ATOM 1439 C C . GLN A 1 176 ? -36.605 1.246 53.892 1.00 97.50 176 GLN A C 1
ATOM 1441 O O . GLN A 1 176 ? -35.415 1.370 53.604 1.00 97.50 176 GLN A O 1
ATOM 1446 N N . GLN A 1 177 ? -37.187 0.048 54.003 1.00 97.94 177 GLN A N 1
ATOM 1447 C CA . GLN A 1 177 ? -36.475 -1.215 53.793 1.00 97.94 177 GLN A CA 1
ATOM 1448 C C . GLN A 1 177 ? -35.989 -1.383 52.344 1.00 97.94 177 GLN A C 1
ATOM 1450 O O . GLN A 1 177 ? -34.878 -1.856 52.107 1.00 97.94 177 GLN A O 1
ATOM 1455 N N . LEU A 1 178 ? -36.814 -1.018 51.358 1.00 98.44 178 LEU A N 1
ATOM 1456 C CA . LEU A 1 178 ? -36.422 -1.050 49.949 1.00 98.44 178 LEU A CA 1
ATOM 1457 C C . LEU A 1 178 ? -35.311 -0.043 49.672 1.00 98.44 178 LEU A C 1
ATOM 1459 O O . LEU A 1 178 ? -34.374 -0.363 48.948 1.00 98.44 178 LEU A O 1
ATOM 1463 N N . GLN A 1 179 ? -35.383 1.145 50.267 1.00 98.25 179 GLN A N 1
ATOM 1464 C CA . GLN A 1 179 ? -34.389 2.187 50.061 1.00 98.25 179 GLN A CA 1
ATOM 1465 C C . GLN A 1 179 ? -33.029 1.819 50.661 1.00 98.25 179 GLN A C 1
ATOM 1467 O O . GLN A 1 179 ? -32.014 2.003 49.990 1.00 98.25 179 GLN A O 1
ATOM 1472 N N . SER A 1 180 ? -32.994 1.236 51.865 1.00 97.88 180 SER A N 1
ATOM 1473 C CA . SER A 1 180 ? -31.743 0.741 52.453 1.00 97.88 180 SER A CA 1
ATOM 1474 C C . SER A 1 180 ? -31.149 -0.402 51.627 1.00 97.88 180 SER A C 1
ATOM 1476 O O . SER A 1 180 ? -29.977 -0.341 51.258 1.00 97.88 180 SER A O 1
ATOM 1478 N N . ARG A 1 181 ? -31.968 -1.387 51.230 1.00 98.25 181 ARG A N 1
ATOM 1479 C CA . ARG A 1 181 ? -31.525 -2.499 50.375 1.00 98.25 181 ARG A CA 1
ATOM 1480 C C . ARG A 1 181 ? -31.016 -2.021 49.014 1.00 98.25 181 ARG A C 1
ATOM 1482 O O . ARG A 1 181 ? -29.985 -2.499 48.555 1.00 98.25 181 ARG A O 1
ATOM 1489 N N . LEU A 1 182 ? -31.715 -1.088 48.365 1.00 98.44 182 LEU A N 1
ATOM 1490 C CA . LEU A 1 182 ? -31.282 -0.510 47.090 1.00 98.44 182 LEU A CA 1
ATOM 1491 C C . LEU A 1 182 ? -29.962 0.245 47.230 1.00 98.44 182 LEU A C 1
ATOM 1493 O O . LEU A 1 182 ? -29.152 0.196 46.311 1.00 98.44 182 LEU A O 1
ATOM 1497 N N . SER A 1 183 ? -29.733 0.932 48.352 1.00 98.06 183 SER A N 1
ATOM 1498 C CA . SER A 1 183 ? -28.456 1.601 48.606 1.00 98.06 183 SER A CA 1
ATOM 1499 C C . SER A 1 183 ? -27.302 0.600 48.644 1.00 98.06 183 SER A C 1
ATOM 1501 O O . SER A 1 183 ? -26.293 0.826 47.985 1.00 98.06 183 SER A O 1
ATOM 1503 N N . THR A 1 184 ? -27.462 -0.515 49.364 1.00 98.06 184 THR A N 1
ATOM 1504 C CA . THR A 1 184 ? -26.451 -1.583 49.424 1.00 98.06 184 THR A CA 1
ATOM 1505 C C . THR A 1 184 ? -26.217 -2.211 48.052 1.00 98.06 184 THR A C 1
ATOM 1507 O O . THR A 1 184 ? -25.084 -2.236 47.583 1.00 98.06 184 THR A O 1
ATOM 1510 N N . LEU A 1 185 ? -27.287 -2.616 47.357 1.00 98.19 185 LEU A N 1
ATOM 1511 C CA . LEU A 1 185 ? -27.182 -3.241 46.033 1.00 98.19 185 LEU A CA 1
ATOM 1512 C C . LEU A 1 185 ? -26.538 -2.320 44.991 1.00 98.19 185 LEU A C 1
ATOM 1514 O O . LEU A 1 185 ? -25.827 -2.799 44.117 1.00 98.19 185 LEU A O 1
ATOM 1518 N N . LYS A 1 186 ? -26.771 -1.004 45.063 1.00 97.81 186 LYS A N 1
ATOM 1519 C CA . LYS A 1 186 ? -26.115 -0.040 44.167 1.00 97.81 186 LYS A CA 1
ATOM 1520 C C . LYS A 1 186 ? -24.606 0.009 44.386 1.00 97.81 186 LYS A C 1
ATOM 1522 O O . LYS A 1 186 ? -23.877 0.089 43.409 1.00 97.81 186 LYS A O 1
ATOM 1527 N N . ILE A 1 187 ? -24.150 -0.035 45.638 1.00 97.69 187 ILE A N 1
ATOM 1528 C CA . ILE A 1 187 ? -22.715 -0.035 45.956 1.00 97.69 187 ILE A CA 1
ATOM 1529 C C . ILE A 1 187 ? -22.072 -1.321 45.433 1.00 97.69 187 ILE A C 1
ATOM 1531 O O . ILE A 1 187 ? -21.110 -1.245 44.676 1.00 97.69 187 ILE A O 1
ATOM 1535 N N . GLU A 1 188 ? -22.656 -2.479 45.755 1.00 96.69 188 GLU A N 1
ATOM 1536 C CA . GLU A 1 188 ? -22.174 -3.783 45.278 1.00 96.69 188 GLU A CA 1
ATOM 1537 C C . GLU A 1 188 ? -22.133 -3.848 43.742 1.00 96.69 188 GLU A C 1
ATOM 1539 O O . GLU A 1 188 ? -21.145 -4.286 43.156 1.00 96.69 188 GLU A O 1
ATOM 1544 N N . ASN A 1 189 ? -23.179 -3.360 43.065 1.00 96.56 189 ASN A N 1
ATOM 1545 C CA . ASN A 1 189 ? -23.239 -3.354 41.604 1.00 96.56 189 ASN A CA 1
ATOM 1546 C C . ASN A 1 189 ? -22.167 -2.450 40.976 1.00 96.56 189 ASN A C 1
ATOM 1548 O O . ASN A 1 189 ? -21.559 -2.833 39.980 1.00 96.56 189 ASN A O 1
ATOM 1552 N N . GLU A 1 190 ? -21.900 -1.280 41.563 1.00 97.31 190 GLU A N 1
ATOM 1553 C CA . GLU A 1 190 ? -20.843 -0.381 41.088 1.00 97.31 190 GLU A CA 1
ATOM 1554 C C . GLU A 1 190 ? -19.438 -0.965 41.296 1.00 97.31 190 GLU A C 1
ATOM 1556 O O . GLU A 1 190 ? -18.558 -0.753 40.462 1.00 97.31 190 GLU A O 1
ATOM 1561 N N . GLU A 1 191 ? -19.208 -1.726 42.368 1.00 96.44 191 GLU A N 1
ATOM 1562 C CA . GLU A 1 191 ? -17.940 -2.439 42.572 1.00 96.44 191 GLU A CA 1
ATOM 1563 C C . GLU A 1 191 ? -17.731 -3.523 41.510 1.00 96.44 191 GLU A C 1
ATOM 1565 O O . GLU A 1 191 ? -16.698 -3.531 40.836 1.00 96.44 191 GLU A O 1
ATOM 1570 N N . VAL A 1 192 ? -18.741 -4.370 41.283 1.00 96.81 192 VAL A N 1
ATOM 1571 C CA . VAL A 1 192 ? -18.717 -5.405 40.234 1.00 96.81 192 VAL A CA 1
ATOM 1572 C C . VAL A 1 192 ? -18.511 -4.780 38.852 1.00 96.81 192 VAL A C 1
ATOM 1574 O O . VAL A 1 192 ? -17.679 -5.249 38.073 1.00 96.81 192 VAL A O 1
ATOM 1577 N N . LYS A 1 193 ? -19.211 -3.679 38.554 1.00 96.62 193 LYS A N 1
ATOM 1578 C CA . LYS A 1 193 ? -19.083 -2.948 37.289 1.00 96.62 193 LYS A CA 1
ATOM 1579 C C . LYS A 1 193 ? -17.665 -2.425 37.069 1.00 96.62 193 LYS A C 1
ATOM 1581 O O . LYS A 1 193 ? -17.131 -2.609 35.980 1.00 96.62 193 LYS A O 1
ATOM 1586 N N . LYS A 1 194 ? -17.027 -1.835 38.085 1.00 97.81 194 LYS A N 1
ATOM 1587 C CA . LYS A 1 194 ? -15.633 -1.369 37.980 1.00 97.81 194 LYS A CA 1
ATOM 1588 C C . LYS A 1 194 ? -14.668 -2.514 37.693 1.00 97.81 194 LYS A C 1
ATOM 1590 O O . LYS A 1 194 ? -13.795 -2.372 36.842 1.00 97.81 194 LYS A O 1
ATOM 1595 N N . THR A 1 195 ? -14.827 -3.652 38.370 1.00 97.44 195 THR A N 1
ATOM 1596 C CA . THR A 1 195 ? -14.014 -4.848 38.101 1.00 97.44 195 THR A CA 1
ATOM 1597 C C . THR A 1 195 ? -14.236 -5.362 36.677 1.00 97.44 195 THR A C 1
ATOM 1599 O O . THR A 1 195 ? -13.269 -5.689 35.987 1.00 97.44 195 THR A O 1
ATOM 1602 N N . MET A 1 196 ? -15.485 -5.383 36.204 1.00 97.81 196 MET A N 1
ATOM 1603 C CA . MET A 1 196 ? -15.831 -5.770 34.835 1.00 97.81 196 MET A CA 1
ATOM 1604 C C . MET A 1 196 ? -15.204 -4.827 33.797 1.00 97.81 196 MET A C 1
ATOM 1606 O O . MET A 1 196 ? -14.612 -5.303 32.832 1.00 97.81 196 MET A O 1
ATOM 1610 N N . GLU A 1 197 ? -15.309 -3.510 33.987 1.00 97.75 197 GLU A N 1
ATOM 1611 C CA . GLU A 1 197 ? -14.751 -2.494 33.084 1.00 97.75 197 GLU A CA 1
ATOM 1612 C C . GLU A 1 197 ? -13.218 -2.556 33.039 1.00 97.75 197 GLU A C 1
ATOM 1614 O O . GLU A 1 197 ? -12.640 -2.543 31.955 1.00 97.75 197 GLU A O 1
ATOM 1619 N N . ALA A 1 198 ? -12.552 -2.719 34.187 1.00 97.88 198 ALA A N 1
ATOM 1620 C CA . ALA A 1 198 ? -11.099 -2.890 34.241 1.00 97.88 198 ALA A CA 1
ATOM 1621 C C . ALA A 1 198 ? -10.635 -4.182 33.541 1.00 97.88 198 ALA A C 1
ATOM 1623 O O . ALA A 1 198 ? -9.627 -4.192 32.830 1.00 97.88 198 ALA A O 1
ATOM 1624 N N . THR A 1 199 ? -11.391 -5.273 33.704 1.00 97.69 199 THR A N 1
ATOM 1625 C CA . THR A 1 199 ? -11.107 -6.540 33.013 1.00 97.69 199 THR A CA 1
ATOM 1626 C C . THR A 1 199 ? -11.321 -6.398 31.505 1.00 97.69 199 THR A C 1
ATOM 1628 O O . THR A 1 199 ? -10.496 -6.866 30.727 1.00 97.69 199 THR A O 1
ATOM 1631 N N . LEU A 1 200 ? -12.386 -5.709 31.078 1.00 97.56 200 LEU A N 1
ATOM 1632 C CA . LEU A 1 200 ? -12.643 -5.423 29.665 1.00 97.56 200 LEU A CA 1
ATOM 1633 C C . LEU A 1 200 ? -11.517 -4.598 29.043 1.00 97.56 200 LEU A C 1
ATOM 1635 O O . LEU A 1 200 ? -11.075 -4.932 27.948 1.00 97.56 200 LEU A O 1
ATOM 1639 N N . GLN A 1 201 ? -11.032 -3.570 29.743 1.00 97.69 201 GLN A N 1
ATOM 1640 C CA . GLN A 1 201 ? -9.894 -2.776 29.281 1.00 97.69 201 GLN A CA 1
ATOM 1641 C C . GLN A 1 201 ? -8.654 -3.655 29.089 1.00 97.69 201 GLN A C 1
ATOM 1643 O O . GLN A 1 201 ? -8.003 -3.581 28.058 1.00 97.69 201 GLN A O 1
ATOM 1648 N N . THR A 1 202 ? -8.385 -4.564 30.030 1.00 97.38 202 THR A N 1
ATOM 1649 C CA . THR A 1 202 ? -7.264 -5.510 29.908 1.00 97.38 202 THR A CA 1
ATOM 1650 C C . THR A 1 202 ? -7.412 -6.408 28.674 1.00 97.38 202 THR A C 1
ATOM 1652 O O . THR A 1 202 ? -6.442 -6.646 27.961 1.00 97.38 202 THR A O 1
ATOM 1655 N N . ILE A 1 203 ? -8.625 -6.899 28.391 1.00 97.44 203 ILE A N 1
ATOM 1656 C CA . ILE A 1 203 ? -8.898 -7.688 27.179 1.00 97.44 203 ILE A CA 1
ATOM 1657 C C . ILE A 1 203 ? -8.666 -6.841 25.925 1.00 97.44 203 ILE A C 1
ATOM 1659 O O . ILE A 1 203 ? -8.044 -7.331 24.987 1.00 97.44 203 ILE A O 1
ATOM 1663 N N . GLN A 1 204 ? -9.125 -5.585 25.913 1.00 96.88 204 GLN A N 1
ATOM 1664 C CA . GLN A 1 204 ? -8.899 -4.656 24.803 1.00 96.88 204 GLN A CA 1
ATOM 1665 C C . GLN A 1 204 ? -7.405 -4.458 24.546 1.00 96.88 204 GLN A C 1
ATOM 1667 O O . GLN A 1 204 ? -6.963 -4.692 23.428 1.00 96.88 204 GLN A O 1
ATOM 1672 N N . ASP A 1 205 ? -6.624 -4.168 25.587 1.00 96.06 205 ASP A N 1
ATOM 1673 C CA . ASP A 1 205 ? -5.175 -3.979 25.481 1.00 96.06 205 ASP A CA 1
ATOM 1674 C C . ASP A 1 205 ? -4.465 -5.224 24.906 1.00 96.06 205 ASP A C 1
ATOM 1676 O O . ASP A 1 205 ? -3.497 -5.106 24.155 1.00 96.06 205 ASP A O 1
ATOM 1680 N N . ILE A 1 206 ? -4.946 -6.432 25.235 1.00 95.00 206 ILE A N 1
ATOM 1681 C CA . ILE A 1 206 ? -4.404 -7.692 24.701 1.00 95.00 206 ILE A CA 1
ATOM 1682 C C . ILE A 1 206 ? -4.699 -7.846 23.203 1.00 95.00 206 ILE A C 1
ATOM 1684 O O . ILE A 1 206 ? -3.833 -8.325 22.468 1.00 95.00 206 ILE A O 1
ATOM 1688 N N . VAL A 1 207 ? -5.910 -7.498 22.752 1.00 94.31 207 VAL A N 1
ATOM 1689 C CA . VAL A 1 207 ? -6.358 -7.752 21.369 1.00 94.31 207 VAL A CA 1
ATOM 1690 C C . VAL A 1 207 ? -6.033 -6.621 20.394 1.00 94.31 207 VAL A C 1
ATOM 1692 O O . VAL A 1 207 ? -6.056 -6.860 19.192 1.00 94.31 207 VAL A O 1
ATOM 1695 N N . THR A 1 208 ? -5.715 -5.418 20.877 1.00 94.56 208 THR A N 1
ATOM 1696 C CA . THR A 1 208 ? -5.321 -4.266 20.043 1.00 94.56 208 THR A CA 1
ATOM 1697 C C . THR A 1 208 ? -3.806 -4.077 19.960 1.00 94.56 208 THR A C 1
ATOM 1699 O O . THR A 1 208 ? -3.333 -2.981 19.671 1.00 94.56 208 THR A O 1
ATOM 1702 N N . ILE A 1 209 ? -3.026 -5.116 20.261 1.00 93.88 209 ILE A N 1
ATOM 1703 C CA . ILE A 1 209 ? -1.574 -5.080 20.087 1.00 93.88 209 ILE A CA 1
ATOM 1704 C C . ILE A 1 209 ? -1.221 -4.921 18.596 1.00 93.88 209 ILE A C 1
ATOM 1706 O O . ILE A 1 209 ? -1.759 -5.622 17.745 1.00 93.88 209 ILE A O 1
ATOM 1710 N N . GLU A 1 210 ? -0.314 -3.999 18.274 1.00 93.06 210 GLU A N 1
ATOM 1711 C CA . GLU A 1 210 ? 0.113 -3.720 16.895 1.00 93.06 210 GLU A CA 1
ATOM 1712 C C . GLU A 1 210 ? 1.257 -4.658 16.470 1.00 93.06 210 GLU A C 1
ATOM 1714 O O . GLU A 1 210 ? 2.413 -4.254 16.364 1.00 93.06 210 GLU A O 1
ATOM 1719 N N . ASP A 1 211 ? 0.960 -5.946 16.270 1.00 90.62 211 ASP A N 1
ATOM 1720 C CA . ASP A 1 211 ? 1.945 -6.982 15.913 1.00 90.62 211 ASP A CA 1
ATOM 1721 C C . ASP A 1 211 ? 1.895 -7.426 14.435 1.00 90.62 211 ASP A C 1
ATOM 1723 O O . ASP A 1 211 ? 2.279 -8.547 14.095 1.00 90.62 211 ASP A O 1
ATOM 1727 N N . PHE A 1 212 ? 1.458 -6.527 13.545 1.00 91.81 212 PHE A N 1
ATOM 1728 C CA . PHE A 1 212 ? 1.278 -6.783 12.109 1.00 91.81 212 PHE A CA 1
ATOM 1729 C C . PHE A 1 212 ? 2.427 -6.297 11.199 1.00 91.81 212 PHE A C 1
ATOM 1731 O O . PHE A 1 212 ? 2.466 -6.696 10.034 1.00 91.81 212 PHE A O 1
ATOM 1738 N N . ASP A 1 213 ? 3.365 -5.468 11.682 1.00 92.56 213 ASP A N 1
ATOM 1739 C CA . ASP A 1 213 ? 4.538 -5.047 10.892 1.00 92.56 213 ASP A CA 1
ATOM 1740 C C . ASP A 1 213 ? 5.539 -6.204 10.732 1.00 92.56 213 ASP A C 1
ATOM 1742 O O . ASP A 1 213 ? 6.014 -6.799 11.701 1.00 92.56 213 ASP A O 1
ATOM 1746 N N . VAL A 1 214 ? 5.871 -6.520 9.479 1.00 93.12 214 VAL A N 1
ATOM 1747 C CA . VAL A 1 214 ? 6.776 -7.612 9.093 1.00 93.12 214 VAL A CA 1
ATOM 1748 C C . VAL A 1 214 ? 7.984 -7.124 8.290 1.00 93.12 214 VAL A C 1
ATOM 1750 O O . VAL A 1 214 ? 8.649 -7.927 7.635 1.00 93.12 214 VAL A O 1
ATOM 1753 N N . SER A 1 215 ? 8.301 -5.827 8.333 1.00 90.62 215 SER A N 1
ATOM 1754 C CA . SER A 1 215 ? 9.403 -5.212 7.575 1.00 90.62 215 SER A CA 1
ATOM 1755 C C . SER A 1 215 ? 10.750 -5.913 7.797 1.00 90.62 215 SER A C 1
ATOM 1757 O O . SER A 1 215 ? 11.512 -6.122 6.849 1.00 90.62 215 SER A O 1
ATOM 1759 N N . ASP A 1 216 ? 11.014 -6.371 9.024 1.00 87.69 216 ASP A N 1
ATOM 1760 C CA . ASP A 1 216 ? 12.218 -7.133 9.385 1.00 87.69 216 ASP A CA 1
ATOM 1761 C C . ASP A 1 216 ? 12.368 -8.448 8.597 1.00 87.69 216 ASP A C 1
ATOM 1763 O O . ASP A 1 216 ? 13.485 -8.913 8.375 1.00 87.69 216 ASP A O 1
ATOM 1767 N N . CYS A 1 217 ? 11.270 -9.036 8.106 1.00 88.56 217 CYS A N 1
ATOM 1768 C CA . CYS A 1 217 ? 11.309 -10.258 7.293 1.00 88.56 217 CYS A CA 1
ATOM 1769 C C . CYS A 1 217 ? 11.866 -10.024 5.877 1.00 88.56 217 CYS A C 1
ATOM 1771 O O . CYS A 1 217 ? 12.238 -10.984 5.203 1.00 88.56 217 CYS A O 1
ATOM 1773 N N . PHE A 1 218 ? 11.923 -8.770 5.419 1.00 87.44 218 PHE A N 1
ATOM 1774 C CA . PHE A 1 218 ? 12.401 -8.395 4.084 1.00 87.44 218 PHE A CA 1
ATOM 1775 C C . PHE A 1 218 ? 13.796 -7.750 4.108 1.00 87.44 218 PHE A C 1
ATOM 1777 O O . PHE A 1 218 ? 14.319 -7.357 3.063 1.00 87.44 218 PHE A O 1
ATOM 1784 N N . GLN A 1 219 ? 14.438 -7.684 5.280 1.00 86.31 219 GLN A N 1
ATOM 1785 C CA . GLN A 1 219 ? 15.822 -7.236 5.427 1.00 86.31 219 GLN A CA 1
ATOM 1786 C C . GLN A 1 219 ? 16.791 -8.371 5.064 1.00 86.31 219 GLN A C 1
ATOM 1788 O O . GLN A 1 219 ? 17.311 -9.087 5.918 1.00 86.31 219 GLN A O 1
ATOM 1793 N N . TYR A 1 220 ? 17.057 -8.545 3.770 1.00 79.06 220 TYR A N 1
ATOM 1794 C CA . TYR A 1 220 ? 18.120 -9.439 3.313 1.00 79.06 220 TYR A CA 1
ATOM 1795 C C . TYR A 1 220 ? 19.464 -8.703 3.360 1.00 79.06 220 TYR A C 1
ATOM 1797 O O . TYR A 1 220 ? 19.785 -7.894 2.489 1.00 79.06 220 TYR A O 1
ATOM 1805 N N . SER A 1 221 ? 20.276 -8.984 4.381 1.00 65.19 221 SER A N 1
ATOM 1806 C CA . SER A 1 221 ? 21.689 -8.600 4.388 1.00 65.19 221 SER A CA 1
ATOM 1807 C C . SER A 1 221 ? 22.390 -9.273 3.203 1.00 65.19 221 SER A C 1
ATOM 1809 O O . SER A 1 221 ? 22.462 -10.496 3.150 1.00 65.19 221 SER A O 1
ATOM 1811 N N . ASN A 1 222 ? 22.984 -8.506 2.283 1.00 54.97 222 ASN A N 1
ATOM 1812 C CA . ASN A 1 222 ? 23.822 -9.033 1.185 1.00 54.97 222 ASN A CA 1
ATOM 1813 C C . ASN A 1 222 ? 25.132 -9.706 1.664 1.00 54.97 222 ASN A C 1
ATOM 1815 O O . ASN A 1 222 ? 26.032 -9.964 0.866 1.00 54.97 222 ASN A O 1
ATOM 1819 N N . SER A 1 223 ? 25.270 -9.968 2.964 1.00 50.53 223 SER A N 1
ATOM 1820 C CA . SER A 1 223 ? 26.418 -10.646 3.545 1.00 50.53 223 SER A CA 1
ATOM 1821 C C . SER A 1 223 ? 26.066 -12.113 3.763 1.00 50.53 223 SER A C 1
ATOM 1823 O O . SER A 1 223 ? 25.065 -12.428 4.400 1.00 50.53 223 SER A O 1
ATOM 1825 N N . MET A 1 224 ? 26.921 -13.020 3.294 1.00 52.03 224 MET A N 1
ATOM 1826 C CA . MET A 1 224 ? 26.856 -14.469 3.547 1.00 52.03 224 MET A CA 1
ATOM 1827 C C . MET A 1 224 ? 27.048 -14.840 5.040 1.00 52.03 224 MET A C 1
ATOM 1829 O O . MET A 1 224 ? 27.215 -16.005 5.391 1.00 52.03 224 MET A O 1
ATOM 1833 N N . GLU A 1 225 ? 26.995 -13.867 5.946 1.00 45.25 225 GLU A N 1
ATOM 1834 C CA . GLU A 1 225 ? 27.001 -14.077 7.384 1.00 45.25 225 GLU A CA 1
ATOM 1835 C C . GLU A 1 225 ? 25.565 -14.093 7.907 1.00 45.25 225 GLU A C 1
ATOM 1837 O O . GLU A 1 225 ? 24.904 -13.070 8.070 1.00 45.25 225 GLU A O 1
ATOM 1842 N N . SER A 1 226 ? 25.089 -15.312 8.151 1.00 51.47 226 SER A N 1
ATOM 1843 C CA . SER A 1 226 ? 23.864 -15.624 8.880 1.00 51.47 226 SER A CA 1
ATOM 1844 C C . SER A 1 226 ? 23.898 -14.987 10.274 1.00 51.47 226 SER A C 1
ATOM 1846 O O . SER A 1 226 ? 24.298 -15.628 11.248 1.00 51.47 226 SER A O 1
ATOM 1848 N N . VAL A 1 227 ? 23.428 -13.747 10.399 1.00 46.56 227 VAL A N 1
ATOM 1849 C CA . VAL A 1 227 ? 23.087 -13.174 11.702 1.00 46.56 227 VAL A CA 1
ATOM 1850 C C . VAL A 1 227 ? 21.622 -13.487 11.967 1.00 46.56 227 VAL A C 1
ATOM 1852 O O . VAL A 1 227 ? 20.705 -12.794 11.536 1.00 46.56 227 VAL A O 1
ATOM 1855 N N . LYS A 1 228 ? 21.416 -14.607 12.655 1.00 51.59 228 LYS A N 1
ATOM 1856 C CA . LYS A 1 228 ? 20.155 -14.975 13.291 1.00 51.59 228 LYS A CA 1
ATOM 1857 C C . LYS A 1 228 ? 19.749 -13.808 14.200 1.00 51.59 228 LYS A C 1
ATOM 1859 O O . LYS A 1 228 ? 20.467 -13.508 15.150 1.00 51.59 228 LYS A O 1
ATOM 1864 N N . SER A 1 229 ? 18.657 -13.115 13.878 1.00 48.75 229 SER A N 1
ATOM 1865 C CA . SER A 1 229 ? 18.138 -12.012 14.694 1.00 48.75 229 SER A CA 1
ATOM 1866 C C . SER A 1 229 ? 17.690 -12.552 16.058 1.00 48.75 229 SER A C 1
ATOM 1868 O O . SER A 1 229 ? 16.626 -13.151 16.197 1.00 48.75 229 SER A O 1
ATOM 1870 N N . THR A 1 230 ? 18.535 -12.391 17.077 1.00 48.38 230 THR A N 1
ATOM 1871 C CA . THR A 1 230 ? 18.334 -12.939 18.431 1.00 48.38 230 THR A CA 1
ATOM 1872 C C . THR A 1 230 ? 17.199 -12.246 19.201 1.00 48.38 230 THR A C 1
ATOM 1874 O O . THR A 1 230 ? 16.773 -12.736 20.244 1.00 48.38 230 THR A O 1
ATOM 1877 N N . VAL A 1 231 ? 16.678 -11.114 18.713 1.00 49.84 231 VAL A N 1
ATOM 1878 C CA . VAL A 1 231 ? 15.659 -10.326 19.431 1.00 49.84 231 VAL A CA 1
ATOM 1879 C C . VAL A 1 231 ? 14.249 -10.904 19.231 1.00 49.84 231 VAL A C 1
ATOM 1881 O O . VAL A 1 231 ? 13.461 -10.939 20.176 1.00 49.84 231 VAL A O 1
ATOM 1884 N N . SER A 1 232 ? 13.951 -11.469 18.057 1.00 51.06 232 SER A N 1
ATOM 1885 C CA . SER A 1 232 ? 12.607 -11.963 17.715 1.00 51.06 232 SER A CA 1
ATOM 1886 C C . SER A 1 232 ? 12.317 -13.389 18.222 1.00 51.06 232 SER A C 1
ATOM 1888 O O . SER A 1 232 ? 11.155 -13.775 18.360 1.00 51.06 232 SER A O 1
ATOM 1890 N N . GLU A 1 233 ? 13.347 -14.184 18.553 1.00 50.22 233 GLU A N 1
ATOM 1891 C CA . GLU A 1 233 ? 13.175 -15.603 18.924 1.00 50.22 233 GLU A CA 1
ATOM 1892 C C . GLU A 1 233 ? 12.515 -15.823 20.295 1.00 50.22 233 GLU A C 1
ATOM 1894 O O . GLU A 1 233 ? 11.864 -16.848 20.502 1.00 50.22 233 GLU A O 1
ATOM 1899 N N . THR A 1 234 ? 12.641 -14.881 21.236 1.00 56.09 234 THR A N 1
ATOM 1900 C CA . THR A 1 234 ? 12.123 -15.078 22.606 1.00 56.09 234 THR A CA 1
ATOM 1901 C C . THR A 1 234 ? 10.629 -14.753 22.712 1.00 56.09 234 THR A C 1
ATOM 1903 O O . THR A 1 234 ? 9.884 -15.474 23.375 1.00 56.09 234 THR A O 1
ATOM 1906 N N . PHE A 1 235 ? 10.162 -13.701 22.029 1.00 55.59 235 PHE A N 1
ATOM 1907 C CA . PHE A 1 235 ? 8.754 -13.282 22.060 1.00 55.59 235 PHE A CA 1
ATOM 1908 C C . PHE A 1 235 ? 7.849 -14.216 21.243 1.00 55.59 235 PHE A C 1
ATOM 1910 O O . PHE A 1 235 ? 6.764 -14.579 21.701 1.00 55.59 235 PHE A O 1
ATOM 1917 N N . MET A 1 236 ? 8.340 -14.689 20.094 1.00 62.62 236 MET A N 1
ATOM 1918 C CA . MET A 1 236 ? 7.608 -15.556 19.158 1.00 62.62 236 MET A CA 1
ATOM 1919 C C . MET A 1 236 ? 7.840 -17.058 19.396 1.00 62.62 236 MET A C 1
ATOM 1921 O O . MET A 1 236 ? 7.456 -17.898 18.581 1.00 62.62 236 MET A O 1
ATOM 1925 N N . SER A 1 237 ? 8.470 -17.431 20.513 1.00 67.06 237 SER A N 1
ATOM 1926 C CA . SER A 1 237 ? 8.659 -18.838 20.866 1.00 67.06 237 SER A CA 1
ATOM 1927 C C . SER A 1 237 ? 7.307 -19.546 21.083 1.00 67.06 237 SER A C 1
ATOM 1929 O O . SER A 1 237 ? 6.360 -18.987 21.638 1.00 67.06 237 SER A O 1
ATOM 1931 N N . LYS A 1 238 ? 7.188 -20.823 20.691 1.00 69.38 238 LYS A N 1
ATOM 1932 C CA . LYS A 1 238 ? 5.944 -21.595 20.906 1.00 69.38 238 LYS A CA 1
ATOM 1933 C C . LYS A 1 238 ? 5.457 -21.575 22.374 1.00 69.38 238 LYS A C 1
ATOM 1935 O O . LYS A 1 238 ? 4.252 -21.417 22.578 1.00 69.38 238 LYS A O 1
ATOM 1940 N N . PRO A 1 239 ? 6.333 -21.696 23.397 1.00 69.31 239 PRO A N 1
ATOM 1941 C CA . PRO A 1 239 ? 5.914 -21.604 24.797 1.00 69.31 239 PRO A CA 1
ATOM 1942 C C . PRO A 1 239 ? 5.416 -20.210 25.218 1.00 69.31 239 PRO A C 1
ATOM 1944 O O . PRO A 1 239 ? 4.468 -20.128 25.999 1.00 69.31 239 PRO A O 1
ATOM 1947 N N . SER A 1 240 ? 6.007 -19.118 24.711 1.00 83.06 240 SER A N 1
ATOM 1948 C CA . SER A 1 240 ? 5.569 -17.751 25.048 1.00 83.06 240 SER A CA 1
ATOM 1949 C C . SER A 1 240 ? 4.197 -17.427 24.456 1.00 83.06 240 SER A C 1
ATOM 1951 O O . SER A 1 240 ? 3.351 -16.869 25.156 1.00 83.06 240 SER A O 1
ATOM 1953 N N . ILE A 1 241 ? 3.932 -17.853 23.216 1.00 87.69 241 ILE A N 1
ATOM 1954 C CA . ILE A 1 241 ? 2.624 -17.690 22.559 1.00 87.69 241 ILE A CA 1
ATOM 1955 C C . ILE A 1 241 ? 1.534 -18.458 23.317 1.00 87.69 241 ILE A C 1
ATOM 1957 O O . ILE A 1 241 ? 0.476 -17.904 23.620 1.00 87.69 241 ILE A O 1
ATOM 1961 N N . ALA A 1 242 ? 1.796 -19.720 23.676 1.00 90.69 242 ALA A N 1
ATOM 1962 C CA . ALA A 1 242 ? 0.842 -20.535 24.427 1.00 90.69 242 ALA A CA 1
ATOM 1963 C C . ALA A 1 242 ? 0.506 -19.914 25.793 1.00 90.69 242 ALA A C 1
ATOM 1965 O O . ALA A 1 242 ? -0.660 -19.878 26.182 1.00 90.69 242 ALA A O 1
ATOM 1966 N N . LYS A 1 243 ? 1.513 -19.371 26.492 1.00 92.06 243 LYS A N 1
ATOM 1967 C CA . LYS A 1 243 ? 1.318 -18.690 27.777 1.00 92.06 243 LYS A CA 1
ATOM 1968 C C . LYS A 1 243 ? 0.467 -17.422 27.640 1.00 92.06 243 LYS A C 1
ATOM 1970 O O . LYS A 1 243 ? -0.444 -17.237 28.442 1.00 92.06 243 LYS A O 1
ATOM 1975 N N . ARG A 1 244 ? 0.724 -16.579 26.629 1.00 90.06 244 ARG A N 1
ATOM 1976 C CA . ARG A 1 244 ? -0.092 -15.379 26.342 1.00 90.06 244 ARG A CA 1
ATOM 1977 C C . ARG A 1 244 ? -1.549 -15.753 26.072 1.00 90.06 244 ARG A C 1
ATOM 1979 O O . ARG A 1 244 ? -2.448 -15.182 26.677 1.00 90.06 244 ARG A O 1
ATOM 1986 N N . ARG A 1 245 ? -1.775 -16.771 25.237 1.00 93.62 245 ARG A N 1
ATOM 1987 C CA . ARG A 1 245 ? -3.123 -17.255 24.910 1.00 93.62 245 ARG A CA 1
ATOM 1988 C C . ARG A 1 245 ? -3.867 -17.798 26.132 1.00 93.62 245 ARG A C 1
ATOM 1990 O O . ARG A 1 245 ? -5.045 -17.508 26.293 1.00 93.62 245 ARG A O 1
ATOM 1997 N N . ALA A 1 246 ? -3.194 -18.567 26.988 1.00 95.25 246 ALA A N 1
ATOM 1998 C CA . ALA A 1 246 ? -3.799 -19.075 28.220 1.00 95.25 246 ALA A CA 1
ATOM 1999 C C . ALA A 1 246 ? -4.212 -17.93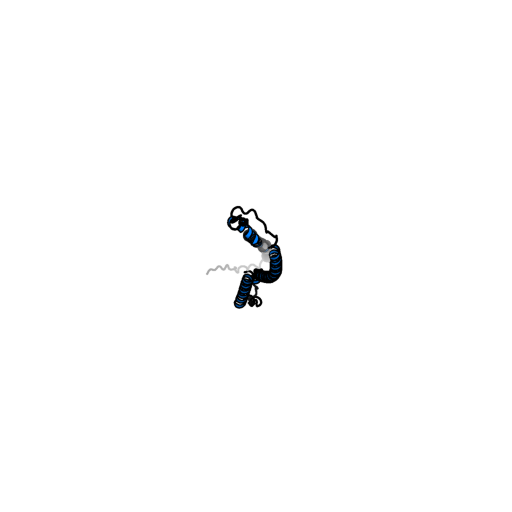0 29.160 1.00 95.25 246 ALA A C 1
ATOM 2001 O O . ALA A 1 246 ? -5.314 -17.946 29.698 1.00 95.25 246 ALA A O 1
ATOM 2002 N N . ASN A 1 247 ? -3.363 -16.909 29.299 1.00 95.38 247 ASN A N 1
ATOM 2003 C CA . ASN A 1 247 ? -3.668 -15.734 30.112 1.00 95.38 247 ASN A CA 1
ATOM 2004 C C . ASN A 1 247 ? -4.844 -14.913 29.549 1.00 95.38 247 ASN A C 1
ATOM 2006 O O . ASN A 1 247 ? -5.709 -14.491 30.314 1.00 95.38 247 ASN A O 1
ATOM 2010 N N . GLN A 1 248 ? -4.927 -14.747 28.225 1.00 95.62 248 GLN A N 1
ATOM 2011 C CA . GLN A 1 248 ? -6.087 -14.124 27.580 1.00 95.62 248 GLN A CA 1
ATOM 2012 C C . GLN A 1 248 ? -7.380 -14.896 27.890 1.00 95.62 248 GLN A C 1
ATOM 2014 O O . GLN A 1 248 ? -8.360 -14.295 28.317 1.00 95.62 248 GLN A O 1
ATOM 2019 N N . GLN A 1 249 ? -7.370 -16.224 27.739 1.00 96.38 249 GLN A N 1
ATOM 2020 C CA . GLN A 1 249 ? -8.543 -17.069 28.003 1.00 96.38 249 GLN A CA 1
ATOM 2021 C C . GLN A 1 249 ? -9.008 -16.996 29.459 1.00 96.38 249 GLN A C 1
ATOM 2023 O O . GLN A 1 249 ? -10.206 -16.914 29.718 1.00 96.38 249 GLN A O 1
ATOM 2028 N N . GLU A 1 250 ? -8.073 -17.006 30.409 1.00 97.31 250 GLU A N 1
ATOM 2029 C CA . GLU A 1 250 ? -8.380 -16.846 31.833 1.00 97.31 250 GLU A CA 1
ATOM 2030 C C . GLU A 1 250 ? -9.008 -15.472 32.117 1.00 97.31 250 GLU A C 1
ATOM 2032 O O . GLU A 1 250 ? -9.993 -15.375 32.848 1.00 97.31 250 GLU A O 1
ATOM 2037 N N . THR A 1 251 ? -8.497 -14.419 31.473 1.00 96.69 251 THR A N 1
ATOM 2038 C CA . THR A 1 251 ? -9.022 -13.052 31.609 1.00 96.69 251 THR A CA 1
ATOM 2039 C C . THR A 1 251 ? -10.432 -12.925 31.022 1.00 96.69 251 THR A C 1
ATOM 2041 O O . THR A 1 251 ? -11.320 -12.360 31.660 1.00 96.69 251 THR A O 1
ATOM 2044 N N . GLU A 1 252 ? -10.680 -13.498 29.841 1.00 96.88 252 GLU A N 1
ATOM 2045 C CA . GLU A 1 252 ? -12.014 -13.561 29.228 1.00 96.88 252 GLU A CA 1
ATOM 2046 C C . GLU A 1 252 ? -12.997 -14.359 30.097 1.00 96.88 252 GLU A C 1
ATOM 2048 O O . GLU A 1 252 ? -14.128 -13.926 30.324 1.00 96.88 252 GLU A O 1
ATOM 2053 N N . GLN A 1 253 ? -12.568 -15.500 30.643 1.00 97.12 253 GLN A N 1
ATOM 2054 C CA . GLN A 1 253 ? -13.390 -16.306 31.544 1.00 97.12 253 GLN A CA 1
ATOM 2055 C C . GLN A 1 253 ? -13.757 -15.534 32.816 1.00 97.12 253 GLN A C 1
ATOM 2057 O O . GLN A 1 253 ? -14.912 -15.571 33.256 1.00 97.12 253 GLN A O 1
ATOM 2062 N N . PHE A 1 254 ? -12.800 -14.804 33.391 1.00 97.50 254 PHE A N 1
ATOM 2063 C CA . PHE A 1 254 ? -13.054 -13.933 34.531 1.00 97.50 254 PHE A CA 1
ATOM 2064 C C . PHE A 1 254 ? -14.043 -12.816 34.171 1.00 97.50 254 PHE A C 1
ATOM 2066 O O . PHE A 1 254 ? -15.010 -12.613 34.903 1.00 97.50 254 PHE A O 1
ATOM 2073 N N . TYR A 1 255 ? -13.890 -12.168 33.010 1.00 97.31 255 TYR A N 1
ATOM 2074 C CA . TYR A 1 255 ? -14.828 -11.148 32.529 1.00 97.31 255 TYR A CA 1
ATOM 2075 C C . TYR A 1 255 ? -16.273 -11.664 32.463 1.00 97.31 255 TYR A C 1
ATOM 2077 O O . TYR A 1 255 ? -17.184 -11.012 32.977 1.00 97.31 255 TYR A O 1
ATOM 2085 N N . PHE A 1 256 ? -16.499 -12.856 31.898 1.00 94.94 256 PHE A N 1
ATOM 2086 C CA . PHE A 1 256 ? -17.839 -13.452 31.858 1.00 94.94 256 PHE A CA 1
ATOM 2087 C C . PHE A 1 256 ? -18.365 -13.846 33.241 1.00 94.94 256 PHE A C 1
ATOM 2089 O O . PHE A 1 256 ? -19.568 -13.753 33.467 1.00 94.94 256 PHE A O 1
ATOM 2096 N N . THR A 1 257 ? -17.484 -14.237 34.165 1.00 95.31 257 THR A N 1
ATOM 2097 C CA . THR A 1 257 ? -17.856 -14.580 35.549 1.00 95.31 257 THR A CA 1
ATOM 2098 C C . THR A 1 257 ? -18.281 -13.351 36.352 1.00 95.31 257 THR A C 1
ATOM 2100 O O . THR A 1 257 ? -19.177 -13.447 37.178 1.00 95.31 257 THR A O 1
ATOM 2103 N N . VAL A 1 258 ? -17.654 -12.195 36.117 1.00 90.00 258 VAL A N 1
ATOM 2104 C CA . VAL A 1 258 ? -18.006 -10.930 36.786 1.00 90.00 258 VAL A CA 1
ATOM 2105 C C . VAL A 1 258 ? -19.246 -10.287 36.152 1.00 90.00 258 VAL A C 1
ATOM 2107 O O . VAL A 1 258 ? -20.000 -9.595 36.832 1.00 90.00 258 VAL A O 1
ATOM 2110 N N . ARG A 1 259 ? -19.461 -10.495 34.846 1.00 82.56 259 ARG A N 1
ATOM 2111 C CA . ARG A 1 259 ? -20.609 -9.950 34.108 1.00 82.56 259 ARG A CA 1
ATOM 2112 C C . ARG A 1 259 ? -21.917 -10.715 34.348 1.00 82.56 259 ARG A C 1
ATOM 2114 O O . ARG A 1 259 ? -22.974 -10.084 34.310 1.00 82.56 259 ARG A O 1
ATOM 2121 N N . GLY A 1 260 ? -21.847 -12.045 34.435 1.00 62.62 260 GLY A N 1
ATOM 2122 C CA . GLY A 1 260 ? -23.004 -12.942 34.576 1.00 62.62 260 GLY A CA 1
ATOM 2123 C C . GLY A 1 260 ? -23.580 -12.942 35.982 1.00 62.62 260 GLY A C 1
ATOM 2124 O O . GLY A 1 260 ? -24.827 -12.947 36.080 1.00 62.62 260 GLY A O 1
#

Organism: Zonotrichia albicollis (NCBI:txid44394)